Protein AF-A0A2I0I348-F1 (afdb_monomer_lite)

Radius of gyration: 25.59 Å; chains: 1; bounding box: 80×42×69 Å

Secondary structure (DSSP, 8-state):
--SSSS-------------BSSPPPGGG----TTT--------HHHHHHHHHTT-TTS----TTSTTHHHHHHHHHHHH--HHHHHHHHHHHHTTS---------TT--HHHHHHHHHHHHHHHHHHHHHHHHH-TTHHHHHHHHHHTTTS-HHHHHHHHHHHHHSSSB-TTTTT-BSS-GGGSPEEEESSSSS-BTTB--EEEE-PPPSSPPTTTTTS-TT--HHHHHHHHHHS-HHHHHHHTSTTEEEEEHHHHHHHHHHH-TT------------S-SEEEEEHHHHTHHHHHHHHHHHHHHHHH----

InterPro domains:
  IPR039461 Peptidase family M49 [PTHR23422] (3-311)

Structure (mmCIF, N/CA/C/O backbone):
data_AF-A0A2I0I348-F1
#
_entry.id   AF-A0A2I0I348-F1
#
loop_
_atom_site.group_PDB
_atom_site.id
_atom_site.type_symbol
_atom_site.label_atom_id
_atom_site.label_alt_id
_atom_site.label_comp_id
_atom_site.label_asym_id
_atom_site.label_entity_id
_atom_site.label_seq_id
_atom_site.pdbx_PDB_ins_code
_atom_site.Cartn_x
_atom_site.Cartn_y
_atom_site.Cartn_z
_atom_site.occupancy
_atom_site.B_iso_or_equiv
_atom_site.auth_seq_id
_atom_site.auth_comp_id
_atom_site.auth_asym_id
_atom_site.auth_atom_id
_atom_site.pdbx_PDB_model_num
ATOM 1 N N . THR A 1 1 ? 41.741 2.984 -21.823 1.00 34.12 1 THR A N 1
ATOM 2 C CA . THR A 1 1 ? 43.136 2.530 -22.037 1.00 34.12 1 THR A CA 1
ATOM 3 C C . THR A 1 1 ? 43.179 1.030 -21.835 1.00 34.12 1 THR A C 1
ATOM 5 O O . THR A 1 1 ? 42.399 0.523 -21.046 1.00 34.12 1 THR A O 1
ATOM 8 N N . ILE A 1 2 ? 43.999 0.323 -22.604 1.00 33.81 2 ILE A N 1
ATOM 9 C CA . ILE A 1 2 ? 44.001 -1.139 -22.753 1.00 33.81 2 ILE A CA 1
ATOM 10 C C . ILE A 1 2 ? 44.464 -1.804 -21.448 1.00 33.81 2 ILE A C 1
ATOM 12 O O . ILE A 1 2 ? 45.571 -1.517 -21.000 1.00 33.81 2 ILE A O 1
ATOM 16 N N . ASN A 1 3 ? 43.677 -2.720 -20.880 1.00 39.69 3 ASN A N 1
ATOM 17 C CA . ASN A 1 3 ? 44.148 -3.635 -19.838 1.00 39.69 3 ASN A CA 1
ATOM 18 C C . ASN A 1 3 ? 44.573 -4.951 -20.517 1.00 39.69 3 ASN A C 1
ATOM 20 O O . ASN A 1 3 ? 43.820 -5.915 -20.590 1.00 39.69 3 ASN A O 1
ATOM 24 N N . SER A 1 4 ? 45.771 -4.959 -21.108 1.00 44.12 4 SER A N 1
ATOM 25 C CA . SER A 1 4 ? 46.459 -6.200 -21.518 1.00 44.12 4 SER A CA 1
ATOM 26 C C . SER A 1 4 ? 45.819 -7.038 -22.648 1.00 44.12 4 SER A C 1
ATOM 28 O O . SER A 1 4 ? 45.988 -8.253 -22.703 1.00 44.12 4 SER A O 1
ATOM 30 N N . GLY A 1 5 ? 45.150 -6.396 -23.610 1.00 44.09 5 GLY A N 1
ATOM 31 C CA . GLY A 1 5 ? 45.172 -6.826 -25.019 1.00 44.09 5 GLY A CA 1
ATOM 32 C C . GLY A 1 5 ? 44.544 -8.173 -25.401 1.00 44.09 5 GLY A C 1
ATOM 33 O O . GLY A 1 5 ? 44.960 -8.734 -26.410 1.00 44.09 5 GLY A O 1
ATOM 34 N N . THR A 1 6 ? 43.562 -8.698 -24.663 1.00 50.56 6 THR A N 1
ATOM 35 C CA . THR A 1 6 ? 42.900 -9.973 -25.034 1.00 50.56 6 THR A CA 1
ATOM 36 C C . THR A 1 6 ? 41.378 -9.921 -25.166 1.00 50.56 6 THR A C 1
ATOM 38 O O . THR A 1 6 ? 40.822 -10.826 -25.776 1.00 50.56 6 THR A O 1
ATOM 41 N N . TYR A 1 7 ? 40.706 -8.853 -24.726 1.00 46.94 7 TYR A N 1
ATOM 42 C CA . TYR A 1 7 ? 39.282 -8.617 -24.999 1.00 46.94 7 TYR A CA 1
ATOM 43 C C . TYR A 1 7 ? 39.008 -7.109 -25.103 1.00 4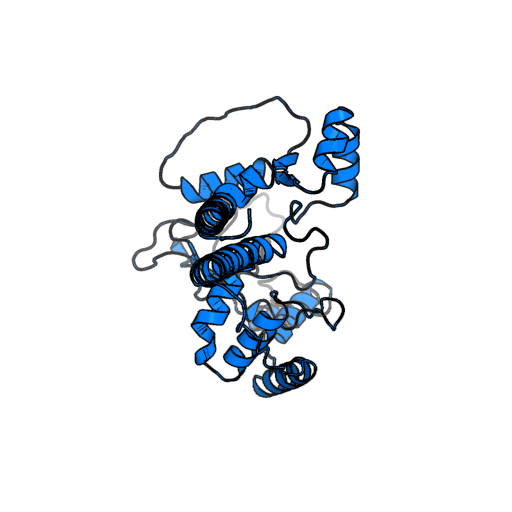6.94 7 TYR A C 1
ATOM 45 O O . TYR A 1 7 ? 39.485 -6.336 -24.270 1.00 46.94 7 TYR A O 1
ATOM 53 N N . ILE A 1 8 ? 38.229 -6.679 -26.102 1.00 43.59 8 ILE A N 1
ATOM 54 C CA . ILE A 1 8 ? 37.426 -5.463 -25.943 1.00 43.59 8 ILE A CA 1
ATOM 55 C C . ILE A 1 8 ? 36.210 -5.937 -25.166 1.00 43.59 8 ILE A C 1
ATOM 57 O O . ILE A 1 8 ? 35.391 -6.678 -25.710 1.00 43.59 8 ILE A O 1
ATOM 61 N N . ASN A 1 9 ? 36.130 -5.574 -23.887 1.00 48.19 9 ASN A N 1
ATOM 62 C CA . ASN A 1 9 ? 34.911 -5.814 -23.144 1.00 48.19 9 ASN A CA 1
ATOM 63 C C . ASN A 1 9 ? 33.858 -4.801 -23.623 1.00 48.19 9 ASN A C 1
ATOM 65 O O . ASN A 1 9 ? 33.725 -3.723 -23.058 1.00 48.19 9 ASN A O 1
ATOM 69 N N . ASN A 1 10 ? 33.174 -5.124 -24.726 1.00 49.62 10 ASN A N 1
ATOM 70 C CA . ASN A 1 10 ? 31.971 -4.426 -25.192 1.00 49.62 10 ASN A CA 1
ATOM 71 C C . ASN A 1 10 ? 30.752 -4.777 -24.322 1.00 49.62 10 ASN A C 1
ATOM 73 O O . ASN A 1 10 ? 29.613 -4.522 -24.712 1.00 49.62 10 ASN A O 1
ATOM 77 N N . GLU A 1 11 ? 30.955 -5.394 -23.158 1.00 50.47 11 GLU A N 1
ATOM 78 C CA . GLU A 1 11 ? 29.884 -5.531 -22.198 1.00 50.47 11 GLU A CA 1
ATOM 79 C C . GLU A 1 11 ? 29.417 -4.128 -21.788 1.00 50.47 11 GLU A C 1
ATOM 81 O O . GLU A 1 11 ? 30.067 -3.397 -21.043 1.00 50.47 11 GLU A O 1
ATOM 86 N N . PHE A 1 12 ? 28.209 -3.774 -22.214 1.00 54.66 12 PHE A N 1
ATOM 87 C CA . PHE A 1 12 ? 27.301 -3.050 -21.339 1.00 54.66 12 PHE A CA 1
ATOM 88 C C . PHE A 1 12 ? 27.019 -3.980 -20.144 1.00 54.66 12 PHE A C 1
ATOM 90 O O . PHE A 1 12 ? 25.958 -4.600 -20.093 1.00 54.66 12 PHE A O 1
ATOM 97 N N . SER A 1 13 ? 28.001 -4.181 -19.250 1.00 55.69 13 SER A N 1
ATOM 98 C CA . SER A 1 13 ? 27.937 -5.212 -18.197 1.00 55.69 13 SER A CA 1
ATOM 99 C C . SER A 1 13 ? 26.781 -4.956 -17.230 1.00 55.69 13 SER A C 1
ATOM 101 O O . SER A 1 13 ? 26.348 -5.863 -16.525 1.00 55.69 13 SER A O 1
ATOM 103 N N . GLU A 1 14 ? 26.245 -3.733 -17.224 1.00 64.56 14 GLU A N 1
ATOM 104 C CA . GLU A 1 14 ? 25.212 -3.308 -16.297 1.00 64.56 14 GLU A CA 1
ATOM 105 C C . GLU A 1 14 ? 24.023 -2.688 -17.040 1.00 64.56 14 GLU A C 1
ATOM 107 O O . GLU A 1 14 ? 23.996 -1.508 -17.396 1.00 64.56 14 GLU A O 1
ATOM 112 N N . VAL A 1 15 ? 23.011 -3.518 -17.288 1.00 68.19 15 VAL A N 1
ATOM 113 C CA . VAL A 1 15 ? 21.709 -3.072 -17.786 1.00 68.19 15 VAL A CA 1
ATOM 114 C C . VAL A 1 15 ? 20.782 -2.873 -16.598 1.00 68.19 15 VAL A C 1
ATOM 116 O O . VAL A 1 15 ? 20.377 -3.829 -15.938 1.00 68.19 15 VAL A O 1
ATOM 119 N N . TYR A 1 16 ? 20.398 -1.623 -16.362 1.00 74.06 16 TYR A N 1
ATOM 120 C CA . TYR A 1 16 ? 19.453 -1.266 -15.312 1.00 74.06 16 TYR A CA 1
ATOM 121 C C . TYR A 1 16 ? 18.055 -1.067 -15.892 1.00 74.06 16 TYR A C 1
ATOM 123 O O . TYR A 1 16 ? 17.855 -0.304 -16.839 1.00 74.06 16 TYR A O 1
ATOM 131 N N . LEU A 1 17 ? 17.059 -1.715 -15.285 1.00 74.31 17 LEU A N 1
ATOM 132 C CA . LEU A 1 17 ? 15.665 -1.359 -15.518 1.00 74.31 17 LEU A CA 1
ATOM 133 C C . LEU A 1 17 ? 15.302 -0.193 -14.602 1.00 74.31 17 LEU A C 1
ATOM 135 O O . LEU A 1 17 ? 15.199 -0.360 -13.389 1.00 74.31 17 LEU A O 1
ATOM 139 N N . VAL A 1 18 ? 15.058 0.971 -15.194 1.00 76.06 18 VAL A N 1
ATOM 140 C CA . VAL A 1 18 ? 14.646 2.164 -14.454 1.00 76.06 18 VAL A CA 1
ATOM 141 C C . VAL A 1 18 ? 13.178 2.469 -14.753 1.00 76.06 18 VAL A C 1
ATOM 143 O O . VAL A 1 18 ? 12.762 2.500 -15.910 1.00 76.06 18 VAL A O 1
ATOM 146 N N . THR A 1 19 ? 12.375 2.691 -13.712 1.00 74.88 19 THR A N 1
ATOM 147 C CA . THR A 1 19 ? 10.975 3.130 -13.828 1.00 74.88 19 THR A CA 1
ATOM 148 C C . THR A 1 19 ? 10.814 4.570 -13.352 1.00 74.88 19 THR A C 1
ATOM 150 O O . THR A 1 19 ? 10.439 4.814 -12.202 1.00 74.88 19 THR A O 1
ATOM 153 N N . THR A 1 20 ? 11.069 5.517 -14.251 1.00 81.56 20 THR A N 1
ATOM 154 C CA . THR A 1 20 ? 10.813 6.953 -14.058 1.00 81.56 20 THR A CA 1
ATOM 155 C C . THR A 1 20 ? 9.666 7.433 -14.939 1.00 81.56 20 THR A C 1
ATOM 157 O O . THR A 1 20 ? 9.232 6.717 -15.846 1.00 81.56 20 THR A O 1
ATOM 160 N N . LEU A 1 21 ? 9.137 8.624 -14.647 1.00 84.44 21 LEU A N 1
ATOM 161 C CA . LEU A 1 21 ? 8.205 9.296 -15.560 1.00 84.44 21 LEU A CA 1
ATOM 162 C C . LEU A 1 21 ? 8.935 9.896 -16.763 1.00 84.44 21 LEU A C 1
ATOM 164 O O . LEU A 1 21 ? 8.519 9.672 -17.896 1.00 84.44 21 LEU A O 1
ATOM 168 N N . ASP A 1 22 ? 10.057 10.565 -16.503 1.00 86.00 22 ASP A N 1
ATOM 169 C CA . ASP A 1 22 ? 10.940 11.145 -17.511 1.00 86.00 22 ASP A CA 1
ATOM 170 C C . ASP A 1 22 ? 12.361 10.569 -17.389 1.00 86.00 22 ASP A C 1
ATOM 172 O O . ASP A 1 22 ? 12.776 10.175 -16.290 1.00 86.00 22 ASP A O 1
ATOM 176 N N . PRO A 1 23 ? 13.140 10.493 -18.485 1.00 87.50 23 PRO A N 1
ATOM 177 C CA . PRO A 1 23 ? 14.540 10.085 -18.420 1.00 87.50 23 PRO A CA 1
ATOM 178 C C . PRO A 1 23 ? 15.350 10.988 -17.479 1.00 87.50 23 PRO A C 1
ATOM 180 O O . PRO A 1 23 ? 15.224 12.212 -17.518 1.00 87.50 23 PRO A O 1
ATOM 183 N N . ILE A 1 24 ? 16.219 10.396 -16.655 1.00 89.62 24 ILE A N 1
ATOM 184 C CA . ILE A 1 24 ? 17.143 11.160 -15.803 1.00 89.62 24 ILE A CA 1
ATOM 185 C C . ILE A 1 24 ? 18.176 11.832 -16.719 1.00 89.62 24 ILE A C 1
ATOM 187 O O . ILE A 1 24 ? 18.767 11.124 -17.540 1.00 89.62 24 ILE A O 1
ATOM 191 N N . PRO A 1 25 ? 18.434 13.146 -16.608 1.00 90.88 25 PRO A N 1
ATOM 192 C CA . PRO A 1 25 ? 19.468 13.801 -17.406 1.00 90.88 25 PRO A CA 1
ATOM 193 C C . PRO A 1 25 ? 20.813 13.081 -17.276 1.00 90.88 25 PRO A C 1
ATOM 195 O O . PRO A 1 25 ? 21.200 12.676 -16.179 1.00 90.88 25 PRO A O 1
ATOM 198 N N . LEU A 1 26 ? 21.536 12.902 -18.384 1.00 89.81 26 LEU A N 1
ATOM 199 C CA . LEU A 1 26 ? 22.791 12.139 -18.374 1.00 89.81 26 LEU A CA 1
ATOM 200 C C . LEU A 1 26 ? 23.869 12.826 -17.518 1.00 89.81 26 LEU A C 1
ATOM 202 O O . LEU A 1 26 ? 24.707 12.162 -16.914 1.00 89.81 26 LEU A O 1
ATOM 206 N N . GLU A 1 27 ? 23.797 14.150 -17.401 1.00 89.62 27 GLU A N 1
ATOM 207 C CA . GLU A 1 27 ? 24.658 14.992 -16.570 1.00 89.62 27 GLU A CA 1
ATOM 208 C C . GLU A 1 27 ? 24.458 14.746 -15.067 1.00 89.62 27 GLU A C 1
ATOM 210 O O . GLU A 1 27 ? 25.326 15.084 -14.259 1.00 89.62 27 GLU A O 1
ATOM 215 N N . ALA A 1 28 ? 23.324 14.153 -14.682 1.00 88.81 28 ALA A N 1
ATOM 216 C CA . ALA A 1 28 ? 23.030 13.831 -13.293 1.00 88.81 28 ALA A CA 1
ATOM 217 C C . ALA A 1 28 ? 23.867 12.645 -12.779 1.00 88.81 28 ALA A C 1
ATOM 219 O O . ALA A 1 28 ? 24.055 12.508 -11.567 1.00 88.81 28 ALA A O 1
ATOM 220 N N . PHE A 1 29 ? 24.379 11.797 -13.680 1.00 87.31 29 PHE A N 1
ATOM 221 C CA . PHE A 1 29 ? 25.163 10.620 -13.319 1.00 87.31 29 PHE A CA 1
ATOM 222 C C . PHE A 1 29 ? 26.615 10.983 -12.974 1.00 87.31 29 PHE A C 1
ATOM 224 O O . PHE A 1 29 ? 27.249 11.864 -13.560 1.00 87.31 29 PHE A O 1
ATOM 231 N N . THR A 1 30 ? 27.177 10.262 -12.008 1.00 85.94 30 THR A N 1
ATOM 232 C CA . THR A 1 30 ? 28.615 10.270 -11.725 1.00 85.94 30 THR A CA 1
ATOM 233 C C . THR A 1 30 ? 29.185 8.965 -12.232 1.00 85.94 30 THR A C 1
ATOM 235 O O . THR A 1 30 ? 28.925 7.919 -11.650 1.00 85.94 30 THR A O 1
ATOM 238 N N . LEU A 1 31 ? 29.914 9.026 -13.342 1.00 83.81 31 LEU A N 1
ATOM 239 C CA . LEU A 1 31 ? 30.494 7.841 -13.955 1.00 83.81 31 LEU A CA 1
ATOM 240 C C . LEU A 1 31 ? 31.866 7.563 -13.350 1.00 83.81 31 LEU A C 1
ATOM 242 O O . LEU A 1 31 ? 32.651 8.484 -13.121 1.00 83.81 31 LEU A O 1
ATOM 246 N N . GLN A 1 32 ? 32.169 6.288 -13.136 1.00 81.81 32 GLN A N 1
ATOM 247 C CA . GLN A 1 32 ? 33.532 5.852 -12.883 1.00 81.81 32 GLN A CA 1
ATOM 248 C C . GLN A 1 32 ? 34.288 5.862 -14.216 1.00 81.81 32 GLN A C 1
ATOM 250 O O . GLN A 1 32 ? 34.214 4.909 -14.986 1.00 81.81 32 GLN A O 1
ATOM 255 N N . GLU A 1 33 ? 34.992 6.958 -14.507 1.00 75.75 33 GLU A N 1
ATOM 256 C CA . GLU A 1 33 ? 35.610 7.225 -15.821 1.00 75.75 33 GLU A CA 1
ATOM 257 C C . GLU A 1 33 ? 36.571 6.123 -16.310 1.00 75.75 33 GLU A C 1
ATOM 259 O O . GLU A 1 33 ? 36.804 5.993 -17.512 1.00 75.75 33 GLU A O 1
ATOM 264 N N . SER A 1 34 ? 37.128 5.312 -15.402 1.00 78.94 34 SER A N 1
ATOM 265 C CA . SER A 1 34 ? 37.994 4.180 -15.756 1.00 78.94 34 SER A CA 1
ATOM 266 C C . SER A 1 34 ? 37.244 2.971 -16.327 1.00 78.94 34 SER A C 1
ATOM 268 O O . SER A 1 34 ? 37.876 2.141 -16.978 1.00 78.94 34 SER A O 1
ATOM 270 N N . GLU A 1 35 ? 35.938 2.857 -16.075 1.00 74.12 35 GLU A N 1
ATOM 271 C CA . GLU A 1 35 ? 35.130 1.660 -16.363 1.00 74.12 35 GLU A CA 1
ATOM 272 C C . GLU A 1 35 ? 33.896 1.963 -17.220 1.00 74.12 35 GLU A C 1
ATOM 274 O O . GLU A 1 35 ? 33.524 1.153 -18.067 1.00 74.12 35 GLU A O 1
ATOM 279 N N . VAL A 1 36 ? 33.295 3.147 -17.071 1.00 75.88 36 VAL A N 1
ATOM 280 C CA . VAL A 1 36 ? 32.066 3.523 -17.776 1.00 75.88 36 VAL A CA 1
ATOM 281 C C . VAL A 1 36 ? 32.350 4.632 -18.781 1.00 75.88 36 VAL A C 1
ATOM 283 O O . VAL A 1 36 ? 32.675 5.761 -18.418 1.00 75.88 36 VAL A O 1
ATOM 286 N N . SER A 1 37 ? 32.187 4.315 -20.066 1.00 77.94 37 SER A N 1
ATOM 287 C CA . SER A 1 37 ? 32.424 5.262 -21.164 1.00 77.94 37 SER A CA 1
ATOM 288 C C . SER A 1 37 ? 31.234 6.185 -21.449 1.00 77.94 37 SER A C 1
ATOM 290 O O . SER A 1 37 ? 31.435 7.327 -21.857 1.00 77.94 37 SER A O 1
ATOM 292 N N . ALA A 1 38 ? 30.000 5.708 -21.253 1.00 80.50 38 ALA A N 1
ATOM 293 C CA . ALA A 1 38 ? 28.772 6.480 -21.437 1.00 80.50 38 ALA A CA 1
ATOM 294 C C . ALA A 1 38 ? 27.557 5.779 -20.806 1.00 80.50 38 ALA A C 1
ATOM 296 O O . ALA A 1 38 ? 27.542 4.559 -20.655 1.00 80.50 38 ALA A O 1
ATOM 297 N N . VAL A 1 39 ? 26.497 6.551 -20.544 1.00 84.25 39 VAL A N 1
ATOM 298 C CA . VAL A 1 39 ? 25.151 6.049 -20.218 1.00 84.25 39 VAL A CA 1
ATOM 299 C C . VAL A 1 39 ? 24.214 6.375 -21.377 1.00 84.25 39 VAL A C 1
ATOM 301 O O . VAL A 1 39 ? 24.257 7.475 -21.929 1.00 84.25 39 VAL A O 1
ATOM 304 N N . LYS A 1 40 ? 23.371 5.416 -21.768 1.00 85.19 40 LYS A N 1
ATOM 305 C CA . LYS A 1 40 ? 22.391 5.575 -22.850 1.00 85.19 40 LYS A CA 1
ATOM 306 C C . LYS A 1 40 ? 21.029 5.065 -22.394 1.00 85.19 40 LYS A C 1
ATOM 308 O O . LYS A 1 40 ? 20.939 3.988 -21.813 1.00 85.19 40 LYS A O 1
ATOM 313 N N . TYR A 1 41 ? 19.970 5.800 -22.724 1.00 87.38 41 TYR A N 1
ATOM 314 C CA . TYR A 1 41 ? 18.609 5.280 -22.611 1.00 87.38 41 TYR A CA 1
ATOM 315 C C . TYR A 1 41 ? 18.229 4.513 -23.861 1.00 87.38 41 TYR A C 1
ATOM 317 O O . TYR A 1 41 ? 18.433 4.984 -24.980 1.00 87.38 41 TYR A O 1
ATOM 325 N N . LEU A 1 42 ? 17.625 3.350 -23.658 1.00 87.44 42 LEU A N 1
ATOM 326 C CA . LEU A 1 42 ? 17.135 2.513 -24.733 1.00 87.44 42 LEU A CA 1
ATOM 327 C C . LEU A 1 42 ? 15.772 1.955 -24.350 1.00 87.44 42 LEU A C 1
ATOM 329 O O . LEU A 1 42 ? 15.594 1.396 -23.268 1.00 87.44 42 LEU A O 1
ATOM 333 N N . HIS A 1 43 ? 14.794 2.102 -25.240 1.00 87.38 43 HIS A N 1
ATOM 334 C CA . HIS A 1 43 ? 13.482 1.516 -25.006 1.00 87.38 43 HIS A CA 1
ATOM 335 C C . HIS A 1 43 ? 13.592 -0.016 -25.009 1.00 87.38 43 HIS A C 1
ATOM 337 O O . HIS A 1 43 ? 14.221 -0.591 -25.899 1.00 87.38 43 HIS A O 1
ATOM 343 N N . TYR A 1 44 ? 12.936 -0.696 -24.063 1.00 86.44 44 TYR A N 1
ATOM 344 C CA . TYR A 1 44 ? 13.108 -2.143 -23.865 1.00 86.44 44 TYR A CA 1
ATOM 345 C C . TYR A 1 44 ? 12.821 -2.975 -25.130 1.00 86.44 44 TYR A C 1
ATOM 347 O O . TYR A 1 44 ? 13.547 -3.920 -25.419 1.00 86.44 44 TYR A O 1
ATOM 355 N N . ASN A 1 45 ? 11.817 -2.595 -25.934 1.00 88.62 45 ASN A N 1
ATOM 356 C CA . ASN A 1 45 ? 11.525 -3.269 -27.210 1.00 88.62 45 ASN A CA 1
ATOM 357 C C . ASN A 1 45 ? 12.657 -3.131 -28.234 1.00 88.62 45 ASN A C 1
ATOM 359 O O . ASN A 1 45 ? 12.921 -4.063 -28.995 1.00 88.62 45 ASN A O 1
ATOM 363 N N . GLN A 1 46 ? 13.321 -1.973 -28.263 1.00 90.69 46 GLN A N 1
ATOM 364 C CA . GLN A 1 46 ? 14.464 -1.759 -29.142 1.00 90.69 46 GLN A CA 1
ATOM 365 C C . GLN A 1 46 ? 15.643 -2.604 -28.664 1.00 90.69 46 GLN A C 1
ATOM 367 O O . GLN A 1 46 ? 16.247 -3.296 -29.476 1.00 90.69 46 GLN A O 1
ATOM 372 N N . TYR A 1 47 ? 15.898 -2.624 -27.353 1.00 88.62 47 TYR A N 1
ATOM 373 C CA . TYR A 1 47 ? 16.940 -3.463 -26.770 1.00 88.62 47 TYR A CA 1
ATOM 374 C C . TYR A 1 47 ? 16.716 -4.954 -27.064 1.00 88.62 47 TYR A C 1
ATOM 376 O O . TYR A 1 47 ? 17.597 -5.603 -27.621 1.00 88.62 47 TYR A O 1
ATOM 384 N N . ARG A 1 48 ? 15.501 -5.472 -26.831 1.00 89.19 48 ARG A N 1
ATOM 385 C CA . ARG A 1 48 ? 15.125 -6.852 -27.188 1.00 89.19 48 ARG A CA 1
ATOM 386 C C . ARG A 1 48 ? 15.367 -7.152 -28.669 1.00 89.19 48 ARG A C 1
ATOM 388 O O . ARG A 1 48 ? 15.843 -8.229 -29.005 1.00 89.19 48 ARG A O 1
ATOM 395 N N . SER A 1 49 ? 15.045 -6.206 -29.552 1.00 91.19 49 SER A N 1
ATOM 396 C CA . SER A 1 49 ? 15.222 -6.375 -31.000 1.00 91.19 49 SER A CA 1
ATOM 397 C C . SER A 1 49 ? 16.691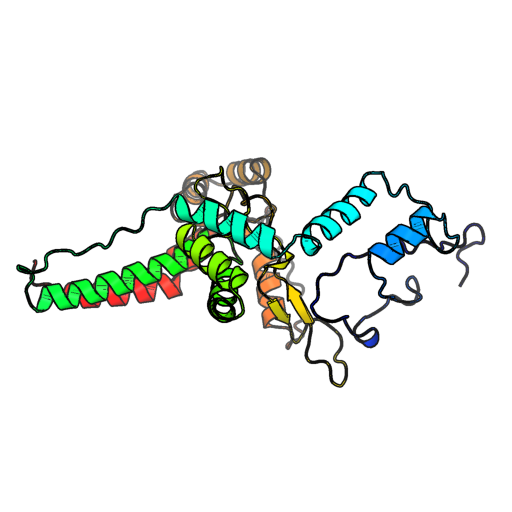 -6.418 -31.425 1.00 91.19 49 SER A C 1
ATOM 399 O O . SER A 1 49 ? 17.004 -7.095 -32.398 1.00 91.19 49 SER A O 1
ATOM 401 N N . LEU A 1 50 ? 17.575 -5.687 -30.740 1.00 90.19 50 LEU A N 1
ATOM 402 C CA . LEU A 1 50 ? 19.018 -5.701 -31.006 1.00 90.19 50 LEU A CA 1
ATOM 403 C C . LEU A 1 50 ? 19.639 -7.024 -30.554 1.00 90.19 50 LEU A C 1
ATOM 405 O O . LEU A 1 50 ? 20.355 -7.652 -31.328 1.00 90.19 50 LEU A O 1
ATOM 409 N N . LEU A 1 51 ? 19.264 -7.500 -29.362 1.00 88.38 51 LEU A N 1
ATOM 410 C CA . LEU A 1 51 ? 19.678 -8.816 -28.868 1.00 88.38 51 LEU A CA 1
ATOM 411 C C . LEU A 1 51 ? 19.216 -9.946 -29.800 1.00 88.38 51 LEU A C 1
ATOM 413 O O . LEU A 1 51 ? 20.013 -10.799 -30.171 1.00 88.38 51 LEU A O 1
ATOM 417 N N . ALA A 1 52 ? 17.959 -9.912 -30.258 1.00 90.38 52 ALA A N 1
ATOM 418 C CA . ALA A 1 52 ? 17.409 -10.914 -31.178 1.00 90.38 52 ALA A CA 1
ATOM 419 C C . ALA A 1 52 ? 18.089 -10.934 -32.562 1.00 90.38 52 ALA A C 1
ATOM 421 O O . ALA A 1 52 ? 17.967 -11.913 -33.293 1.00 90.38 52 ALA A O 1
ATOM 422 N N . LYS A 1 53 ? 18.760 -9.841 -32.945 1.00 92.75 53 LYS A N 1
ATOM 423 C CA . LYS A 1 53 ? 19.523 -9.727 -34.197 1.00 92.75 53 LYS A CA 1
ATOM 424 C C . LYS A 1 53 ? 21.004 -10.061 -34.029 1.00 92.75 53 LYS A C 1
ATOM 426 O O . LYS A 1 53 ? 21.730 -9.945 -35.012 1.00 92.75 53 LYS A O 1
ATOM 431 N N . GLU A 1 54 ? 21.432 -10.432 -32.821 1.00 88.69 54 GLU A N 1
ATOM 432 C CA . GLU A 1 54 ? 22.840 -10.667 -32.480 1.00 88.69 54 GLU A CA 1
ATOM 433 C C . GLU A 1 54 ? 23.731 -9.472 -32.861 1.00 88.69 54 GLU A C 1
ATOM 435 O O . GLU A 1 54 ? 24.807 -9.626 -33.438 1.00 88.69 54 GLU A O 1
ATOM 440 N N . ASP A 1 55 ? 23.251 -8.255 -32.582 1.00 86.12 55 ASP A N 1
ATOM 441 C CA . ASP A 1 55 ? 23.990 -7.033 -32.892 1.00 86.12 55 ASP A CA 1
ATOM 442 C C . ASP A 1 55 ? 25.367 -7.037 -32.184 1.00 86.12 55 ASP A C 1
ATOM 444 O O . ASP A 1 55 ? 25.420 -7.212 -30.963 1.00 86.12 55 ASP A O 1
ATOM 448 N N . PRO A 1 56 ? 26.483 -6.847 -32.920 1.00 83.38 56 PRO A N 1
ATOM 449 C CA . PRO A 1 56 ? 27.838 -7.006 -32.390 1.00 83.38 56 PRO A CA 1
ATOM 450 C C . PRO A 1 56 ? 28.245 -5.938 -31.362 1.00 83.38 56 PRO A C 1
ATOM 452 O O . PRO A 1 56 ? 29.288 -6.086 -30.721 1.00 83.38 56 PRO A O 1
ATOM 455 N N . GLU A 1 57 ? 27.465 -4.861 -31.197 1.00 80.44 57 GLU A N 1
ATOM 456 C CA . GLU A 1 57 ? 27.661 -3.893 -30.110 1.00 80.44 57 GLU A CA 1
ATOM 457 C C . GLU A 1 57 ? 27.178 -4.420 -28.747 1.00 80.44 57 GLU A C 1
ATOM 459 O O . GLU A 1 57 ? 27.480 -3.811 -27.721 1.00 80.44 57 GLU A O 1
ATOM 464 N N . TYR A 1 58 ? 26.451 -5.543 -28.713 1.00 78.62 58 TYR A N 1
ATOM 465 C CA . TYR A 1 58 ? 25.862 -6.110 -27.503 1.00 78.62 58 TYR A CA 1
ATOM 466 C C . TYR A 1 58 ? 26.339 -7.540 -27.256 1.00 78.62 58 TYR A C 1
ATOM 468 O O . TYR A 1 58 ? 26.660 -8.294 -28.172 1.00 78.62 58 TYR A O 1
ATOM 476 N N . VAL A 1 59 ? 26.350 -7.936 -25.986 1.00 78.00 59 VAL A N 1
ATOM 477 C CA . VAL A 1 59 ? 26.639 -9.319 -25.599 1.00 78.00 59 VAL A CA 1
ATOM 478 C C . VAL A 1 59 ? 25.507 -10.218 -26.112 1.00 78.00 59 VAL A C 1
ATOM 480 O O . VAL A 1 59 ? 24.347 -9.947 -25.782 1.00 78.00 59 VAL A O 1
ATOM 483 N N . PRO A 1 60 ? 25.806 -11.276 -26.893 1.00 79.31 60 PRO A N 1
ATOM 484 C CA . PRO A 1 60 ? 24.789 -12.206 -27.365 1.00 79.31 60 PRO A CA 1
ATOM 485 C C . PRO A 1 60 ? 24.010 -12.801 -26.196 1.00 79.31 60 PRO A C 1
ATOM 487 O O . PRO A 1 60 ? 24.594 -13.285 -25.224 1.00 79.31 60 PRO A O 1
ATOM 490 N N . TYR A 1 61 ? 22.685 -12.768 -26.294 1.00 83.12 61 TYR A N 1
ATOM 491 C CA . TYR A 1 61 ? 21.814 -13.252 -25.238 1.00 83.12 61 TYR A CA 1
ATOM 492 C C . TYR A 1 61 ? 20.528 -13.849 -25.819 1.00 83.12 61 TYR A C 1
ATOM 494 O O . TYR A 1 61 ? 19.928 -13.287 -26.735 1.00 83.12 61 TYR A O 1
ATOM 502 N N . ASP A 1 62 ? 20.087 -14.978 -25.258 1.00 85.00 62 ASP A N 1
ATOM 503 C CA . ASP A 1 62 ? 18.857 -15.659 -25.667 1.00 85.00 62 ASP A CA 1
ATOM 504 C C . ASP A 1 62 ? 17.613 -14.897 -25.182 1.00 85.00 62 ASP A C 1
ATOM 506 O O . ASP A 1 62 ? 17.201 -14.996 -24.022 1.00 85.00 62 ASP A O 1
ATOM 510 N N . VAL A 1 63 ? 16.987 -14.148 -26.091 1.00 85.00 63 VAL A N 1
ATOM 511 C CA . VAL A 1 63 ? 15.781 -13.346 -25.825 1.00 85.00 63 VAL A CA 1
ATOM 512 C C . VAL A 1 63 ? 14.543 -14.161 -25.442 1.00 85.00 63 VAL A C 1
ATOM 514 O O . VAL A 1 63 ? 13.570 -13.558 -24.983 1.00 85.00 63 VAL A O 1
ATOM 517 N N . ASP A 1 64 ? 14.574 -15.485 -25.599 1.00 84.94 64 ASP A N 1
ATOM 518 C CA . ASP A 1 64 ? 13.521 -16.403 -25.154 1.00 84.94 64 ASP A CA 1
ATOM 519 C C . ASP A 1 64 ? 13.910 -17.159 -23.863 1.00 84.94 64 ASP A C 1
ATOM 521 O O . ASP A 1 64 ? 13.091 -17.865 -23.268 1.00 84.94 64 ASP A O 1
ATOM 525 N N . GLY A 1 65 ? 15.136 -16.948 -23.371 1.00 84.69 65 GLY A N 1
ATOM 526 C CA . GLY A 1 65 ? 15.636 -17.448 -22.094 1.00 84.69 65 GLY A CA 1
ATOM 527 C C . GLY A 1 65 ? 15.108 -16.675 -20.874 1.00 84.69 65 GLY A C 1
ATOM 528 O O . GLY A 1 65 ? 14.184 -15.864 -20.949 1.00 84.69 65 GLY A O 1
ATOM 529 N N . GLN A 1 66 ? 15.720 -16.891 -19.703 1.00 78.44 66 GLN A N 1
ATOM 530 C CA . GLN A 1 66 ? 15.228 -16.341 -18.427 1.00 78.44 66 GLN A CA 1
ATOM 531 C C . GLN A 1 66 ? 15.168 -14.803 -18.388 1.00 78.44 66 GLN A C 1
ATOM 533 O O . GLN A 1 66 ? 14.129 -14.260 -18.020 1.00 78.44 66 GLN A O 1
ATOM 538 N N . TYR A 1 67 ? 16.209 -14.081 -18.828 1.00 72.75 67 TYR A N 1
ATOM 539 C CA . TYR A 1 67 ? 16.138 -12.611 -18.905 1.00 72.75 67 TYR A CA 1
ATOM 540 C C . TYR A 1 67 ? 15.148 -12.120 -19.977 1.00 72.75 67 TYR A C 1
ATOM 542 O O . TYR A 1 67 ? 14.590 -11.032 -19.842 1.00 72.75 67 TYR A O 1
ATOM 550 N N . GLY A 1 68 ? 14.847 -12.932 -20.996 1.00 80.56 68 GLY A N 1
ATOM 551 C CA . GLY A 1 68 ? 13.806 -12.654 -21.987 1.00 80.56 68 GLY A CA 1
ATOM 552 C C . GLY A 1 68 ? 12.408 -12.506 -21.380 1.00 80.56 68 GLY A C 1
ATOM 553 O O . GLY A 1 68 ? 11.605 -11.677 -21.823 1.00 80.56 68 GLY A O 1
ATOM 554 N N . GLN A 1 69 ? 12.143 -13.232 -20.287 1.00 85.88 69 GLN A N 1
ATOM 555 C CA . GLN A 1 69 ? 10.885 -13.150 -19.538 1.00 85.88 69 GLN A CA 1
ATOM 556 C C . GLN A 1 69 ? 10.630 -11.738 -18.994 1.00 85.88 69 GLN A C 1
ATOM 558 O O . GLN A 1 69 ? 9.474 -11.320 -18.907 1.00 85.88 69 GLN A O 1
ATOM 563 N N . LEU A 1 70 ? 11.685 -10.965 -18.697 1.00 84.62 70 LEU A N 1
ATOM 564 C CA . LEU A 1 70 ? 11.559 -9.579 -18.246 1.00 84.62 70 LEU A CA 1
ATOM 565 C C . LEU A 1 70 ? 10.852 -8.708 -19.290 1.00 84.62 70 LEU A C 1
ATOM 567 O O . LEU A 1 70 ? 9.971 -7.926 -18.935 1.00 84.62 70 LEU A O 1
ATOM 571 N N . PHE A 1 71 ? 11.183 -8.869 -20.574 1.00 86.62 71 PHE A N 1
ATOM 572 C CA . PHE A 1 71 ? 10.512 -8.129 -21.643 1.00 86.62 71 PHE A CA 1
ATOM 573 C C . PHE A 1 71 ? 9.031 -8.487 -21.729 1.00 86.62 71 PHE A C 1
ATOM 575 O O . PHE A 1 71 ? 8.205 -7.593 -21.892 1.00 86.62 71 PHE A O 1
ATOM 582 N N . GLY A 1 72 ? 8.690 -9.767 -21.554 1.00 86.19 72 GLY A N 1
ATOM 583 C CA . GLY A 1 72 ? 7.300 -10.216 -21.481 1.00 86.19 72 GLY A CA 1
ATOM 584 C C . GLY A 1 72 ? 6.549 -9.607 -20.293 1.00 86.19 72 GLY A C 1
ATOM 585 O O . GLY A 1 72 ? 5.423 -9.143 -20.454 1.00 86.19 72 GLY A O 1
ATOM 586 N N . ILE A 1 73 ? 7.181 -9.533 -19.117 1.00 85.50 73 ILE A N 1
ATOM 587 C CA . ILE A 1 73 ? 6.603 -8.907 -17.916 1.00 85.50 73 ILE A CA 1
ATOM 588 C C . ILE A 1 73 ? 6.366 -7.406 -18.133 1.00 85.50 73 ILE A C 1
ATOM 590 O O . ILE A 1 73 ? 5.309 -6.891 -17.764 1.00 85.50 73 ILE A O 1
ATOM 594 N N . ILE A 1 74 ? 7.337 -6.693 -18.715 1.00 86.06 74 ILE A N 1
ATOM 595 C CA . ILE A 1 74 ? 7.203 -5.263 -19.029 1.00 86.06 74 ILE A CA 1
ATOM 596 C C . ILE A 1 74 ? 6.099 -5.064 -20.070 1.00 86.06 74 ILE A C 1
ATOM 598 O O . ILE A 1 74 ? 5.242 -4.203 -19.893 1.00 86.06 74 ILE A O 1
ATOM 602 N N . GLU A 1 75 ? 6.066 -5.880 -21.122 1.00 86.62 75 GLU A N 1
ATOM 603 C CA . GLU A 1 75 ? 5.026 -5.803 -22.144 1.00 86.62 75 GLU A CA 1
ATOM 604 C C . GLU A 1 75 ? 3.636 -6.011 -21.531 1.00 86.62 75 GLU A C 1
ATOM 606 O O . GLU A 1 75 ? 2.770 -5.157 -21.697 1.00 86.62 75 GLU A O 1
ATOM 611 N N . GLN A 1 76 ? 3.432 -7.078 -20.753 1.00 84.25 76 GLN A N 1
ATOM 612 C CA . GLN A 1 76 ? 2.161 -7.339 -20.065 1.00 84.25 76 GLN A CA 1
ATOM 613 C C . GLN A 1 76 ? 1.740 -6.165 -19.175 1.00 84.25 76 GLN A C 1
ATOM 615 O O . GLN A 1 76 ? 0.590 -5.739 -19.224 1.00 84.25 76 GLN A O 1
ATOM 620 N N . ARG A 1 77 ? 2.683 -5.582 -18.427 1.00 84.06 77 ARG A N 1
ATOM 621 C CA . ARG A 1 77 ? 2.434 -4.447 -17.529 1.00 84.06 77 ARG A CA 1
ATOM 622 C C . ARG A 1 77 ? 1.865 -3.213 -18.242 1.00 84.06 77 ARG A C 1
ATOM 624 O O . ARG A 1 77 ? 1.085 -2.487 -17.633 1.00 84.06 77 ARG A O 1
ATOM 631 N N . TYR A 1 78 ? 2.262 -2.951 -19.489 1.00 81.38 78 TYR A N 1
ATOM 632 C CA . TYR A 1 78 ? 1.889 -1.724 -20.212 1.00 81.38 78 TYR A CA 1
ATOM 633 C C . TYR A 1 78 ? 0.935 -1.944 -21.398 1.00 81.38 78 TYR A C 1
ATOM 635 O O . TYR A 1 78 ? 0.372 -0.974 -21.900 1.00 81.38 78 TYR A O 1
ATOM 643 N N . LYS A 1 79 ? 0.741 -3.185 -21.861 1.00 79.69 79 LYS A N 1
ATOM 644 C CA . LYS A 1 79 ? -0.046 -3.513 -23.066 1.00 79.69 79 LYS A CA 1
ATOM 645 C C . LYS A 1 79 ? -1.527 -3.789 -22.791 1.00 79.69 79 LYS A C 1
ATOM 647 O O . LYS A 1 79 ? -2.308 -3.909 -23.734 1.00 79.69 79 LYS A O 1
ATOM 652 N N . GLU A 1 80 ? -1.937 -3.913 -21.530 1.00 78.00 80 GLU A N 1
ATOM 653 C CA . GLU A 1 80 ? -3.331 -4.213 -21.194 1.00 78.00 80 GLU A CA 1
ATOM 654 C C . GLU A 1 80 ? -4.310 -3.139 -21.699 1.00 78.00 80 GLU A C 1
ATOM 656 O O . GLU A 1 80 ? -4.137 -1.941 -21.481 1.00 78.00 80 GLU A O 1
ATOM 661 N N . SER A 1 81 ? -5.390 -3.585 -22.346 1.00 88.94 81 SER A N 1
ATOM 662 C CA . SER A 1 81 ? -6.461 -2.706 -22.820 1.00 88.94 81 SER A CA 1
ATOM 663 C C . SER A 1 81 ? -7.216 -2.080 -21.648 1.00 88.94 81 SER A C 1
ATOM 665 O O . SER A 1 81 ? -7.790 -2.802 -20.831 1.00 88.94 81 SER A O 1
ATOM 667 N N . THR A 1 82 ? -7.311 -0.747 -21.617 1.00 92.12 82 THR A N 1
ATOM 668 C CA . THR A 1 82 ? -8.119 0.002 -20.636 1.00 92.12 82 THR A CA 1
ATOM 669 C C . THR A 1 82 ? -9.539 -0.554 -20.512 1.00 92.12 82 THR A C 1
ATOM 671 O O . THR A 1 82 ? -10.030 -0.724 -19.402 1.00 92.12 82 THR A O 1
ATOM 674 N N . VAL A 1 83 ? -10.176 -0.921 -21.631 1.00 95.31 83 VAL A N 1
ATOM 675 C CA . VAL A 1 83 ? -11.541 -1.478 -21.643 1.00 95.31 83 VAL A CA 1
ATOM 676 C C . VAL A 1 83 ? -11.600 -2.833 -20.934 1.00 95.31 83 VAL A C 1
ATOM 678 O O . VAL A 1 83 ? -12.485 -3.064 -20.111 1.00 95.31 83 VAL A O 1
ATOM 681 N N . ALA A 1 84 ? -10.645 -3.724 -21.216 1.00 94.44 84 ALA A N 1
ATOM 682 C CA . ALA A 1 84 ? -10.579 -5.032 -20.566 1.00 94.44 84 ALA A CA 1
ATOM 683 C C . ALA A 1 84 ? -10.341 -4.896 -19.053 1.00 94.44 84 ALA A C 1
ATOM 685 O O . ALA A 1 84 ? -10.988 -5.589 -18.266 1.00 94.44 84 ALA A O 1
ATOM 686 N N . ARG A 1 85 ? -9.474 -3.957 -18.649 1.00 94.38 85 ARG A N 1
ATOM 687 C CA . ARG A 1 85 ? -9.195 -3.650 -17.239 1.00 94.38 85 ARG A CA 1
ATOM 688 C C . ARG A 1 85 ? -10.421 -3.094 -16.513 1.00 94.38 85 ARG A C 1
ATOM 690 O O . ARG A 1 85 ? -10.729 -3.562 -15.419 1.00 94.38 85 ARG A O 1
ATOM 697 N N . CYS A 1 86 ? -11.156 -2.161 -17.128 1.00 97.38 86 CYS A N 1
ATOM 698 C CA . CYS A 1 86 ? -12.417 -1.657 -16.575 1.00 97.38 86 CYS A CA 1
ATOM 699 C C . CYS A 1 86 ? -13.414 -2.798 -16.348 1.00 97.38 86 CYS A C 1
ATOM 701 O O . CYS A 1 86 ? -13.946 -2.940 -15.249 1.00 97.38 86 CYS A O 1
ATOM 703 N N . LEU A 1 87 ? -13.622 -3.651 -17.357 1.00 97.69 87 LEU A N 1
ATOM 704 C CA . LEU A 1 87 ? -14.561 -4.769 -17.263 1.00 97.69 87 LEU A CA 1
ATOM 705 C C . LEU A 1 87 ? -14.161 -5.772 -16.169 1.00 97.69 87 LEU A C 1
ATOM 707 O O . LEU A 1 87 ? -15.026 -6.290 -15.462 1.00 97.69 87 LEU A O 1
ATOM 711 N N . ALA A 1 88 ? -12.863 -6.049 -16.018 1.00 96.62 88 ALA A N 1
ATOM 712 C CA . ALA A 1 88 ? -12.353 -6.918 -14.962 1.00 96.62 88 ALA A CA 1
ATOM 713 C C . ALA A 1 88 ? -12.638 -6.338 -13.566 1.00 96.62 88 ALA A C 1
ATOM 715 O O . ALA A 1 88 ? -13.257 -7.015 -12.742 1.00 96.62 88 ALA A O 1
ATOM 716 N N . LEU A 1 89 ? -12.285 -5.069 -13.328 1.00 97.94 89 LEU A N 1
ATOM 717 C CA . LEU A 1 89 ? -12.533 -4.395 -12.048 1.00 97.94 89 LEU A CA 1
ATOM 718 C C . LEU A 1 89 ? -14.030 -4.284 -11.737 1.00 97.94 89 LEU A C 1
ATOM 720 O O . LEU A 1 89 ? -14.442 -4.535 -10.608 1.00 97.94 89 LEU A O 1
ATOM 724 N N . GLN A 1 90 ? -14.870 -3.974 -12.729 1.00 98.31 90 GLN A N 1
ATOM 725 C CA . GLN A 1 90 ? -16.326 -3.936 -12.558 1.00 98.31 90 GLN A CA 1
ATOM 726 C C . GLN A 1 90 ? -16.875 -5.284 -12.081 1.00 98.31 90 GLN A C 1
ATOM 728 O O . GLN A 1 90 ? -17.624 -5.324 -11.105 1.00 98.31 90 GLN A O 1
ATOM 733 N N . LYS A 1 91 ? -16.470 -6.394 -12.715 1.00 98.12 91 LYS A N 1
ATOM 734 C CA . LYS A 1 91 ? -16.864 -7.748 -12.286 1.00 98.12 91 LYS A CA 1
ATOM 735 C C . LYS A 1 91 ? -16.413 -8.041 -10.857 1.00 98.12 91 LYS A C 1
ATOM 737 O O . LYS A 1 91 ? -17.174 -8.611 -10.079 1.00 98.12 91 LYS A O 1
ATOM 742 N N . GLN A 1 92 ? -15.194 -7.639 -10.502 1.00 98.44 92 GLN A N 1
ATOM 743 C CA . GLN A 1 92 ? -14.660 -7.837 -9.158 1.00 98.44 92 GLN A CA 1
ATOM 744 C C . GLN A 1 92 ? -15.437 -7.037 -8.103 1.00 98.44 92 GLN A C 1
ATOM 746 O O . GLN A 1 92 ? -15.785 -7.601 -7.064 1.00 98.44 92 GLN A O 1
ATOM 751 N N . ILE A 1 93 ? -15.753 -5.767 -8.385 1.00 98.38 93 ILE A N 1
ATOM 752 C CA . ILE A 1 93 ? -16.526 -4.873 -7.508 1.00 98.38 93 ILE A CA 1
ATOM 753 C C . ILE A 1 93 ? -17.967 -5.372 -7.339 1.00 98.38 93 ILE A C 1
ATOM 755 O O . ILE A 1 93 ? -18.489 -5.336 -6.229 1.00 98.38 93 ILE A O 1
ATOM 759 N N . GLN A 1 94 ? -18.600 -5.893 -8.395 1.00 98.00 94 GLN A N 1
ATOM 760 C CA . GLN A 1 94 ? -19.985 -6.394 -8.356 1.00 98.00 94 GLN A CA 1
ATOM 761 C C . GLN A 1 94 ? -20.203 -7.565 -7.384 1.00 98.00 94 GLN A C 1
ATOM 763 O O . GLN A 1 94 ? -21.342 -7.853 -7.024 1.00 98.00 94 GLN A O 1
ATOM 768 N N . ARG A 1 95 ? -19.132 -8.216 -6.914 1.00 98.06 95 ARG A N 1
ATOM 769 C CA . ARG A 1 95 ? -19.206 -9.234 -5.852 1.00 98.06 95 ARG A CA 1
ATOM 770 C C . ARG A 1 95 ? -19.519 -8.646 -4.471 1.00 98.06 95 ARG A C 1
ATOM 772 O O . ARG A 1 95 ? -19.923 -9.390 -3.583 1.00 98.06 95 ARG A O 1
ATOM 779 N N . TYR A 1 96 ? -19.352 -7.335 -4.285 1.00 97.75 96 TYR A N 1
ATOM 780 C CA . TYR A 1 96 ? -19.635 -6.632 -3.036 1.00 97.75 96 TYR A CA 1
ATOM 781 C C . TYR A 1 96 ? -20.990 -5.933 -3.134 1.00 97.75 96 TYR A C 1
ATOM 783 O O . TYR A 1 96 ? -21.132 -4.894 -3.780 1.00 97.75 96 TYR A O 1
ATOM 791 N N . ALA A 1 97 ? -21.999 -6.493 -2.467 1.00 96.44 97 ALA A N 1
ATOM 792 C CA . ALA A 1 97 ? -23.306 -5.859 -2.375 1.00 96.44 97 ALA A CA 1
ATOM 793 C C . ALA A 1 97 ? -23.215 -4.573 -1.537 1.00 96.44 97 ALA A C 1
ATOM 795 O O . ALA A 1 97 ? -22.796 -4.601 -0.379 1.00 96.44 97 ALA A O 1
ATOM 796 N N . SER A 1 98 ? -23.619 -3.441 -2.115 1.00 94.94 98 SER A N 1
ATOM 797 C CA . SER A 1 98 ? -23.706 -2.180 -1.379 1.00 94.94 98 SER A CA 1
ATOM 798 C C . SER A 1 98 ? -24.903 -2.218 -0.431 1.00 94.94 98 SER A C 1
ATOM 800 O O . SER A 1 98 ? -26.037 -2.421 -0.863 1.00 94.94 98 SER A O 1
ATOM 802 N N . VAL A 1 99 ? -24.645 -2.025 0.862 1.00 96.56 99 VAL A N 1
ATOM 803 C CA . VAL A 1 99 ? -25.673 -1.973 1.904 1.00 96.56 99 VAL A CA 1
ATOM 804 C C . VAL A 1 99 ? -25.518 -0.672 2.677 1.00 96.56 99 VAL A C 1
ATOM 806 O O . VAL A 1 99 ? -24.457 -0.388 3.233 1.00 96.56 99 VAL A O 1
ATOM 809 N N . THR A 1 100 ? -26.586 0.119 2.732 1.00 96.12 100 THR A N 1
ATOM 810 C CA . THR A 1 100 ? -26.622 1.341 3.537 1.00 96.12 100 THR A CA 1
ATOM 811 C C . THR A 1 100 ? -26.876 0.989 5.000 1.00 96.12 100 THR A C 1
ATOM 813 O O . THR A 1 100 ? -27.918 0.426 5.333 1.00 96.12 100 THR A O 1
ATOM 816 N N . LEU A 1 101 ? -25.941 1.345 5.882 1.00 94.12 101 LEU A N 1
ATOM 817 C CA . LEU A 1 101 ? -26.088 1.176 7.328 1.00 94.12 101 LEU A CA 1
ATOM 818 C C . LEU A 1 101 ? -26.754 2.418 7.931 1.00 94.12 101 LEU A C 1
ATOM 820 O O . LEU A 1 101 ? -26.151 3.488 7.963 1.00 94.12 101 LEU A O 1
ATOM 824 N N . ASN A 1 102 ? -27.983 2.265 8.425 1.00 93.69 102 ASN A N 1
ATOM 825 C CA . ASN A 1 102 ? -28.751 3.330 9.075 1.00 93.69 102 ASN A CA 1
ATOM 826 C C . ASN A 1 102 ? -29.005 2.960 10.545 1.00 93.69 102 ASN A C 1
ATOM 828 O O . ASN A 1 102 ? -30.045 2.370 10.843 1.00 93.69 102 ASN A O 1
ATOM 832 N N . PRO A 1 103 ? -28.058 3.235 11.460 1.00 91.19 103 PRO A N 1
ATOM 833 C CA . PRO A 1 103 ? -28.247 2.920 12.869 1.00 91.19 103 PRO A CA 1
ATOM 834 C C . PRO A 1 103 ? -29.329 3.812 13.486 1.00 91.19 103 PRO A C 1
ATOM 836 O O . PRO A 1 103 ? -29.397 5.013 13.216 1.00 91.19 103 PRO A O 1
ATOM 839 N N . GLU A 1 104 ? -30.156 3.227 14.348 1.00 93.12 104 GLU A N 1
ATOM 840 C CA . GLU A 1 104 ? -31.099 3.974 15.175 1.00 93.12 104 GLU A CA 1
ATOM 841 C C . GLU A 1 104 ? -30.344 4.719 16.287 1.00 93.12 104 GLU A C 1
ATOM 843 O O . GLU A 1 104 ? -29.524 4.135 16.992 1.00 93.12 104 GLU A O 1
ATOM 848 N N . LEU A 1 105 ? -30.610 6.022 16.439 1.00 92.50 105 LEU A N 1
ATOM 849 C CA . LEU A 1 105 ? -29.930 6.894 17.414 1.00 92.50 105 LEU A CA 1
ATOM 850 C C . LEU A 1 105 ? -30.900 7.527 18.430 1.00 92.50 105 LEU A C 1
ATOM 852 O O . LEU A 1 105 ? -30.502 8.388 19.221 1.00 92.50 105 LEU A O 1
ATOM 856 N N . THR A 1 106 ? -32.181 7.150 18.381 1.00 87.88 106 THR A N 1
ATOM 857 C CA . THR A 1 106 ? -33.270 7.583 19.272 1.00 87.88 106 THR A CA 1
ATOM 858 C C . THR A 1 106 ? -33.114 6.918 20.637 1.00 87.88 106 THR A C 1
ATOM 860 O O . THR A 1 106 ? -33.762 5.935 20.961 1.00 87.88 106 THR A O 1
ATOM 863 N N . GLY A 1 107 ? -32.184 7.436 21.432 1.00 88.81 107 GLY A N 1
ATOM 864 C CA . GLY A 1 107 ? -31.843 6.895 22.751 1.00 88.81 107 GLY A CA 1
ATOM 865 C C . GLY A 1 107 ? -30.508 7.410 23.280 1.00 88.81 107 GLY A C 1
ATOM 866 O O . GLY A 1 107 ? -30.268 7.364 24.480 1.00 88.81 107 GLY A O 1
ATOM 867 N N . LEU A 1 108 ? -29.664 7.960 22.402 1.00 92.75 108 LEU A N 1
ATOM 868 C CA . LEU A 1 108 ? -28.425 8.613 22.807 1.00 92.75 108 LEU A CA 1
ATOM 869 C C . LEU A 1 108 ? -28.702 10.013 23.359 1.00 92.75 108 LEU A C 1
ATOM 871 O O . LEU A 1 108 ? -29.380 10.818 22.707 1.00 92.75 108 LEU A O 1
ATOM 875 N N . SER A 1 109 ? -28.121 10.318 24.522 1.00 94.06 109 SER A N 1
ATOM 876 C CA . SER A 1 109 ? -28.104 11.679 25.059 1.00 94.06 109 SER A CA 1
ATOM 877 C C . SER A 1 109 ? -27.306 12.621 24.147 1.00 94.06 109 SER A C 1
ATOM 879 O O . SER A 1 109 ? -26.564 12.192 23.259 1.00 94.06 109 SER A O 1
ATOM 881 N N . GLU A 1 110 ? -27.423 13.935 24.355 1.00 93.50 110 GLU A N 1
ATOM 882 C CA . GLU A 1 110 ? -26.596 14.897 23.615 1.00 93.50 110 GLU A CA 1
ATOM 883 C C . GLU A 1 110 ? -25.092 14.647 23.837 1.00 93.50 110 GLU A C 1
ATOM 885 O O . GLU A 1 110 ? -24.310 14.728 22.886 1.00 93.50 110 GLU A O 1
ATOM 890 N N . GLY A 1 111 ? -24.704 14.294 25.069 1.00 95.00 111 GLY A N 1
ATOM 891 C CA . GLY A 1 111 ? -23.332 13.937 25.432 1.00 95.00 111 GLY A CA 1
ATOM 892 C C . GLY A 1 111 ? -22.838 12.708 24.672 1.00 95.00 111 GLY A C 1
ATOM 893 O O . GLY A 1 111 ? -21.819 12.778 23.984 1.00 95.00 111 GLY A O 1
ATOM 894 N N . ASP A 1 112 ? -23.621 11.626 24.669 1.00 95.00 112 ASP A N 1
ATOM 895 C CA . ASP A 1 112 ? -23.232 10.376 24.003 1.00 95.00 112 ASP A CA 1
ATOM 896 C C . ASP A 1 112 ? -23.190 10.530 22.477 1.00 95.00 112 ASP A C 1
ATOM 898 O O . ASP A 1 112 ? -22.339 9.941 21.813 1.00 95.00 112 ASP A O 1
ATOM 902 N N . ARG A 1 113 ? -24.053 11.375 21.892 1.00 94.50 113 ARG A N 1
ATOM 903 C CA . ARG A 1 113 ? -23.979 11.703 20.456 1.00 94.50 113 ARG A CA 1
ATOM 904 C C . ARG A 1 113 ? -22.681 12.429 20.112 1.00 94.50 113 ARG A C 1
ATOM 906 O O . ARG A 1 113 ? -22.081 12.131 19.078 1.00 94.50 113 ARG A O 1
ATOM 913 N N . LYS A 1 114 ? -22.234 13.368 20.953 1.00 95.88 114 LYS A N 1
ATOM 914 C CA . LYS A 1 114 ? -20.950 14.062 20.762 1.00 95.88 114 LYS A CA 1
ATOM 915 C C . LYS A 1 114 ? -19.771 13.106 20.966 1.00 95.88 114 LYS A C 1
ATOM 917 O O . LYS A 1 114 ? -18.870 13.086 20.127 1.00 95.88 114 LYS A O 1
ATOM 922 N N . ALA A 1 115 ? -19.819 12.265 21.999 1.00 96.88 115 ALA A N 1
ATOM 923 C CA . ALA A 1 115 ? -18.819 11.230 22.248 1.00 96.88 115 ALA A CA 1
ATOM 924 C C . ALA A 1 115 ? -18.711 10.247 21.068 1.00 96.88 115 ALA A C 1
ATOM 926 O O . ALA A 1 115 ? -17.611 9.978 20.591 1.00 96.88 115 ALA A O 1
ATOM 927 N N . LEU A 1 116 ? -19.839 9.794 20.508 1.00 95.94 116 LEU A N 1
ATOM 928 C CA . LEU A 1 116 ? -19.870 8.909 19.339 1.00 95.94 116 LEU A CA 1
ATOM 929 C C . LEU A 1 116 ? -19.160 9.524 18.124 1.00 95.94 116 LEU A C 1
ATOM 931 O O . LEU A 1 116 ? -18.408 8.836 17.436 1.00 95.94 116 LEU A O 1
ATOM 935 N N . VAL A 1 117 ? -19.348 10.822 17.863 1.00 96.81 117 VAL A N 1
ATOM 936 C CA . VAL A 1 117 ? -18.641 11.518 16.773 1.00 96.81 117 VAL A CA 1
ATOM 937 C C . VAL A 1 117 ? -17.125 11.475 16.978 1.00 96.81 117 VAL A C 1
ATOM 939 O O . VAL A 1 117 ? -16.384 11.262 16.016 1.00 96.81 117 VAL A O 1
ATOM 942 N N . LEU A 1 118 ? -16.651 11.661 18.210 1.00 98.31 118 LEU A N 1
ATOM 943 C CA . LEU A 1 118 ? -15.226 11.600 18.543 1.00 98.31 118 LEU A CA 1
ATOM 944 C C . LEU A 1 118 ? -14.674 10.173 18.451 1.00 98.31 118 LEU A C 1
ATOM 946 O O . LEU A 1 118 ? -13.609 9.980 17.869 1.00 98.31 118 LEU A O 1
ATOM 950 N N . ILE A 1 119 ? -15.431 9.168 18.901 1.00 98.00 119 ILE A N 1
ATOM 951 C CA . ILE A 1 119 ? -15.079 7.748 18.743 1.00 98.00 119 ILE A CA 1
ATOM 952 C C . ILE A 1 119 ? -14.954 7.387 17.257 1.00 98.00 119 ILE A C 1
ATOM 954 O O . ILE A 1 119 ? -13.978 6.756 16.859 1.00 98.00 119 ILE A O 1
ATOM 958 N N . ILE A 1 120 ? -15.877 7.846 16.404 1.00 97.31 120 ILE A N 1
ATOM 959 C CA . ILE A 1 120 ? -15.787 7.645 14.948 1.00 97.31 120 ILE A CA 1
ATOM 960 C C . ILE A 1 120 ? -14.529 8.317 14.378 1.00 97.31 120 ILE A C 1
ATOM 962 O O . ILE A 1 120 ? -13.867 7.749 13.508 1.00 97.31 120 ILE A O 1
ATOM 966 N N . LYS A 1 121 ? -14.166 9.516 14.853 1.00 98.12 121 LYS A N 1
ATOM 967 C CA . LYS A 1 121 ? -12.912 10.170 14.446 1.00 98.12 121 LYS A CA 1
ATOM 968 C C . LYS A 1 121 ? -11.689 9.361 14.887 1.00 98.12 121 LYS A C 1
ATOM 970 O O . LYS A 1 121 ? -10.774 9.219 14.082 1.00 98.12 121 LYS A O 1
ATOM 975 N N . ALA A 1 122 ? -11.682 8.810 16.101 1.00 98.31 122 ALA A N 1
ATOM 976 C CA . ALA A 1 122 ? -10.600 7.959 16.593 1.00 98.31 122 ALA A CA 1
ATOM 977 C C . ALA A 1 122 ? -10.494 6.657 15.779 1.00 98.31 122 ALA A C 1
ATOM 979 O O . ALA A 1 122 ? -9.403 6.281 15.359 1.00 98.31 122 ALA A O 1
ATOM 980 N N . ALA A 1 123 ? -11.625 6.026 15.449 1.00 97.94 123 ALA A N 1
ATOM 981 C CA . ALA A 1 123 ? -11.670 4.847 14.585 1.00 97.94 123 ALA A CA 1
ATOM 982 C C . ALA A 1 123 ? -11.087 5.128 13.187 1.00 97.94 123 ALA A C 1
ATOM 984 O O . ALA A 1 123 ? -10.334 4.318 12.657 1.00 97.94 123 ALA A O 1
ATOM 985 N N . ARG A 1 124 ? -11.336 6.314 12.615 1.00 96.56 124 ARG A N 1
ATOM 986 C CA . ARG A 1 124 ? -10.710 6.731 11.345 1.00 96.56 124 ARG A CA 1
ATOM 987 C C . ARG A 1 124 ? -9.194 6.909 11.438 1.00 96.56 124 ARG A C 1
ATOM 989 O O . ARG A 1 124 ? -8.526 6.824 10.418 1.00 96.56 124 ARG A O 1
ATOM 996 N N . VAL A 1 125 ? -8.639 7.168 12.622 1.00 97.56 125 VAL A N 1
ATOM 997 C CA . VAL A 1 125 ? -7.178 7.182 12.810 1.00 97.56 125 VAL A CA 1
ATOM 998 C C . VAL A 1 125 ? -6.615 5.758 12.769 1.00 97.56 125 VAL A C 1
ATOM 1000 O O . VAL A 1 125 ? -5.531 5.555 12.228 1.00 97.56 125 VAL A O 1
ATOM 1003 N N . MET A 1 126 ? -7.370 4.764 13.253 1.00 96.81 126 MET A N 1
ATOM 1004 C CA . MET A 1 126 ? -6.981 3.350 13.146 1.00 96.81 126 MET A CA 1
ATOM 1005 C C . MET A 1 126 ? -6.903 2.885 11.691 1.00 96.81 126 MET A C 1
ATOM 1007 O O . MET A 1 126 ? -6.009 2.110 11.365 1.00 96.81 126 MET A O 1
ATOM 1011 N N . ASP A 1 127 ? -7.764 3.403 10.804 1.00 93.75 127 ASP A N 1
ATOM 1012 C CA . ASP A 1 127 ? -7.635 3.147 9.365 1.00 93.75 127 ASP A CA 1
ATOM 1013 C C . ASP A 1 127 ? -6.241 3.550 8.866 1.00 93.75 127 ASP A C 1
ATOM 1015 O O . ASP A 1 127 ? -5.613 2.790 8.138 1.00 93.75 127 ASP A O 1
ATOM 1019 N N . GLU A 1 128 ? -5.722 4.720 9.249 1.00 93.56 128 GLU A N 1
ATOM 1020 C CA . GLU A 1 128 ? -4.402 5.185 8.796 1.00 93.56 128 GLU A CA 1
ATOM 1021 C C . GLU A 1 128 ? -3.271 4.253 9.272 1.00 93.56 128 GLU A C 1
ATOM 1023 O O . GLU A 1 128 ? -2.409 3.886 8.471 1.00 93.56 128 GLU A O 1
ATOM 1028 N N . ILE A 1 129 ? -3.330 3.789 10.529 1.00 96.94 129 ILE A N 1
ATOM 1029 C CA . ILE A 1 129 ? -2.395 2.784 11.068 1.00 96.94 129 ILE A CA 1
ATOM 1030 C C . ILE A 1 129 ? -2.500 1.479 10.272 1.00 96.94 129 ILE A C 1
ATOM 1032 O O . ILE A 1 129 ? -1.487 0.931 9.841 1.00 96.94 129 ILE A O 1
ATOM 1036 N N . PHE A 1 130 ? -3.720 1.003 10.017 1.00 97.31 130 PHE A N 1
ATOM 1037 C CA . PHE A 1 130 ? -3.944 -0.236 9.279 1.00 97.31 130 PHE A CA 1
ATOM 1038 C C . PHE A 1 130 ? -3.368 -0.175 7.858 1.00 97.31 130 PHE A C 1
ATOM 1040 O O . PHE A 1 130 ? -2.716 -1.122 7.419 1.00 97.31 130 PHE A O 1
ATOM 1047 N N . HIS A 1 131 ? -3.537 0.941 7.137 1.00 96.12 131 HIS A N 1
ATOM 1048 C CA . HIS A 1 131 ? -2.940 1.075 5.803 1.00 96.12 131 HIS A CA 1
ATOM 1049 C C . HIS A 1 131 ? -1.413 0.945 5.863 1.00 96.12 131 HIS A C 1
ATOM 1051 O O . HIS A 1 131 ? -0.853 0.246 5.019 1.00 96.12 131 HIS A O 1
ATOM 1057 N N . GLN A 1 132 ? -0.762 1.558 6.859 1.00 95.62 132 GLN A N 1
ATOM 1058 C CA . GLN A 1 132 ? 0.683 1.438 7.074 1.00 95.62 132 GLN A CA 1
ATOM 1059 C C . GLN A 1 132 ? 1.094 0.009 7.455 1.00 95.62 132 GLN A C 1
ATOM 1061 O O . GLN A 1 132 ? 2.116 -0.465 6.969 1.00 95.62 132 GLN A O 1
ATOM 1066 N N . GLN A 1 133 ? 0.307 -0.693 8.274 1.00 97.25 133 GLN A N 1
ATOM 1067 C CA . GLN A 1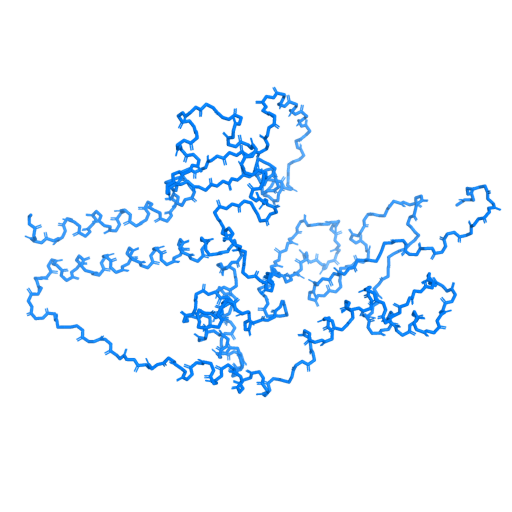 133 ? 0.562 -2.083 8.674 1.00 97.25 133 GLN A CA 1
ATOM 1068 C C . GLN A 1 133 ? 0.477 -3.069 7.506 1.00 97.25 133 GLN A C 1
ATOM 1070 O O . GLN A 1 133 ? 1.249 -4.022 7.449 1.00 97.25 133 GLN A O 1
ATOM 1075 N N . VAL A 1 134 ? -0.445 -2.850 6.563 1.00 96.44 134 VAL A N 1
ATOM 1076 C CA . VAL A 1 134 ? -0.631 -3.738 5.405 1.00 96.44 134 VAL A CA 1
ATOM 1077 C C . VAL A 1 134 ? 0.600 -3.755 4.498 1.00 96.44 134 VAL A C 1
ATOM 1079 O O . VAL A 1 134 ? 0.987 -4.823 4.026 1.00 96.44 134 VAL A O 1
ATOM 1082 N N . TRP A 1 135 ? 1.182 -2.588 4.213 1.00 94.38 135 TRP A N 1
ATOM 1083 C CA . TRP A 1 135 ? 2.378 -2.448 3.378 1.00 94.38 135 TRP A CA 1
ATOM 1084 C C . TRP A 1 135 ? 2.939 -1.018 3.474 1.00 94.38 135 TRP A C 1
ATOM 1086 O O . TRP A 1 135 ? 2.180 -0.053 3.398 1.00 94.38 135 TRP A O 1
ATOM 1096 N N . TYR A 1 136 ? 4.266 -0.868 3.567 1.00 89.69 136 TYR A N 1
ATOM 1097 C CA . TYR A 1 136 ? 4.945 0.416 3.816 1.00 89.69 136 TYR A CA 1
ATOM 1098 C C . TYR A 1 136 ? 4.523 1.562 2.880 1.00 89.69 136 TYR A C 1
ATOM 1100 O O . TYR A 1 136 ? 4.249 2.671 3.329 1.00 89.69 136 TYR A O 1
ATOM 1108 N N . SER A 1 137 ? 4.427 1.318 1.567 1.00 90.06 137 SER A N 1
ATOM 1109 C CA . SER A 1 137 ? 4.040 2.357 0.592 1.00 90.06 137 SER A CA 1
ATOM 1110 C C . SER A 1 137 ? 2.537 2.385 0.273 1.00 90.06 137 SER A C 1
ATOM 1112 O O . SER A 1 137 ? 2.105 3.122 -0.617 1.00 90.06 137 SER A O 1
ATOM 1114 N N . ASN A 1 138 ? 1.713 1.651 1.028 1.00 94.56 138 ASN A N 1
ATOM 1115 C CA . ASN A 1 138 ? 0.259 1.643 0.862 1.00 94.56 138 ASN A CA 1
ATOM 1116 C C . ASN A 1 138 ? -0.385 3.017 1.128 1.00 94.56 138 ASN A C 1
ATOM 1118 O O . ASN A 1 138 ? -1.261 3.397 0.351 1.00 94.56 138 ASN A O 1
ATOM 1122 N N . PRO A 1 139 ? 0.048 3.819 2.129 1.00 94.00 139 PRO A N 1
ATOM 1123 C CA . PRO A 1 139 ? -0.469 5.178 2.306 1.00 94.00 139 PRO A CA 1
ATOM 1124 C C . PRO A 1 139 ? -0.213 6.084 1.092 1.00 94.00 139 PRO A C 1
ATOM 1126 O O . PRO A 1 139 ? -1.099 6.838 0.688 1.00 94.00 139 PRO A O 1
ATOM 1129 N N . ALA A 1 140 ? 0.963 5.970 0.461 1.00 92.75 140 ALA A N 1
ATOM 1130 C CA . ALA A 1 140 ? 1.287 6.720 -0.753 1.00 92.75 140 ALA A CA 1
ATOM 1131 C C . ALA A 1 140 ? 0.404 6.282 -1.933 1.00 92.75 140 ALA A C 1
ATOM 1133 O O . ALA A 1 140 ? -0.154 7.125 -2.634 1.00 92.75 140 ALA A O 1
ATOM 1134 N N . LEU A 1 141 ? 0.211 4.968 -2.110 1.00 94.62 141 LEU A N 1
ATOM 1135 C CA . LEU A 1 141 ? -0.703 4.427 -3.118 1.00 94.62 141 LEU A CA 1
ATOM 1136 C C . LEU A 1 141 ? -2.148 4.899 -2.894 1.00 94.62 141 LEU A C 1
ATOM 1138 O O . LEU A 1 141 ? -2.801 5.327 -3.843 1.00 94.62 141 LEU A O 1
ATOM 1142 N N . ARG A 1 142 ? -2.635 4.882 -1.647 1.00 95.94 142 ARG A N 1
ATOM 1143 C CA . ARG A 1 142 ? -3.967 5.384 -1.278 1.00 95.94 142 ARG A CA 1
ATOM 1144 C C . ARG A 1 142 ? -4.160 6.836 -1.685 1.00 95.94 142 ARG A C 1
ATOM 1146 O O . ARG A 1 142 ? -5.177 7.161 -2.294 1.00 95.94 142 ARG A O 1
ATOM 1153 N N . ALA A 1 143 ? -3.215 7.698 -1.306 1.00 95.19 143 ALA A N 1
ATOM 1154 C CA . ALA A 1 143 ? -3.271 9.123 -1.608 1.00 95.19 143 ALA A CA 1
ATOM 1155 C C . ALA A 1 143 ? -3.317 9.349 -3.123 1.00 95.19 143 ALA A C 1
ATOM 1157 O O . ALA A 1 143 ? -4.217 10.032 -3.610 1.00 95.19 143 ALA A O 1
ATOM 1158 N N . TRP A 1 144 ? -2.430 8.672 -3.856 1.00 95.06 144 TRP A N 1
ATOM 1159 C CA . TRP A 1 144 ? -2.353 8.746 -5.310 1.00 95.06 144 TRP A CA 1
ATOM 1160 C C . TRP A 1 144 ? -3.652 8.317 -5.998 1.00 95.06 144 TRP A C 1
ATOM 1162 O O . TRP A 1 144 ? -4.214 9.075 -6.787 1.00 95.06 144 TRP A O 1
ATOM 1172 N N . LEU A 1 145 ? -4.168 7.126 -5.676 1.00 96.44 145 LEU A N 1
ATOM 1173 C CA . LEU A 1 145 ? -5.400 6.611 -6.279 1.00 96.44 145 LEU A CA 1
ATOM 1174 C C . LEU A 1 145 ? -6.598 7.513 -5.980 1.00 96.44 145 LEU A C 1
ATOM 1176 O O . LEU A 1 145 ? -7.440 7.714 -6.848 1.00 96.44 145 LEU A O 1
ATOM 1180 N N . LYS A 1 146 ? -6.671 8.073 -4.767 1.00 97.19 146 LYS A N 1
ATOM 1181 C CA . LYS A 1 146 ? -7.745 8.987 -4.375 1.00 97.19 146 LYS A CA 1
ATOM 1182 C C . LYS A 1 146 ? -7.696 10.297 -5.157 1.00 97.19 146 LYS A C 1
ATOM 1184 O O . LYS A 1 146 ? -8.735 10.761 -5.614 1.00 97.19 146 LYS A O 1
ATOM 1189 N N . GLU A 1 147 ? -6.512 10.890 -5.282 1.00 97.25 147 GLU A N 1
ATOM 1190 C CA . GLU A 1 147 ? -6.299 12.142 -6.013 1.00 97.25 147 GLU A CA 1
ATOM 1191 C C . GLU A 1 147 ? -6.656 11.995 -7.498 1.00 97.25 147 GLU A C 1
ATOM 1193 O O . GLU A 1 147 ? -7.319 12.859 -8.067 1.00 97.25 147 GLU A O 1
ATOM 1198 N N . HIS A 1 148 ? -6.306 10.857 -8.098 1.00 96.12 148 HIS A N 1
ATOM 1199 C CA . HIS A 1 148 ? -6.505 10.593 -9.524 1.00 96.12 148 HIS A CA 1
ATOM 1200 C C . HIS A 1 148 ? -7.837 9.899 -9.846 1.00 96.12 148 HIS A C 1
ATOM 1202 O O . HIS A 1 148 ? -8.114 9.609 -11.008 1.00 96.12 148 HIS A O 1
ATOM 1208 N N . ALA A 1 149 ? -8.691 9.646 -8.849 1.00 97.50 149 ALA A N 1
ATOM 1209 C CA . ALA A 1 149 ? -9.922 8.871 -9.017 1.00 97.50 149 ALA A CA 1
ATOM 1210 C C . ALA A 1 149 ? -10.900 9.476 -10.041 1.00 97.50 149 ALA A C 1
ATOM 1212 O O . ALA A 1 149 ? -11.720 8.755 -10.600 1.00 97.50 149 ALA A O 1
ATOM 1213 N N . ALA A 1 150 ? -10.840 10.790 -10.276 1.00 97.44 150 ALA A N 1
ATOM 1214 C CA . ALA A 1 150 ? -11.716 11.494 -11.214 1.00 97.44 150 ALA A CA 1
ATOM 1215 C C . ALA A 1 150 ? -11.142 11.611 -12.642 1.00 97.44 150 ALA A C 1
ATOM 1217 O O . ALA A 1 150 ? -11.803 12.176 -13.511 1.00 97.44 150 ALA A O 1
ATOM 1218 N N . THR A 1 151 ? -9.931 11.102 -12.896 1.00 97.00 151 THR A N 1
ATOM 1219 C CA . THR A 1 151 ? -9.230 11.266 -14.182 1.00 97.00 151 THR A CA 1
ATOM 1220 C C . THR A 1 151 ? -9.842 10.425 -15.300 1.00 97.00 151 THR A C 1
ATOM 1222 O O . THR A 1 151 ? -9.930 10.871 -16.443 1.00 97.00 151 THR A O 1
ATOM 1225 N N . SER A 1 152 ? -10.266 9.199 -14.992 1.00 97.06 152 SER A N 1
ATOM 1226 C CA . SER A 1 152 ? -10.875 8.282 -15.956 1.00 97.06 152 SER A CA 1
ATOM 1227 C C . SER A 1 152 ? -11.787 7.272 -15.258 1.00 97.06 152 SER A C 1
ATOM 1229 O O . SER A 1 152 ? -11.690 7.070 -14.047 1.00 97.06 152 SER A O 1
ATOM 1231 N N . GLU A 1 153 ? -12.641 6.586 -16.025 1.00 97.69 153 GLU A N 1
ATOM 1232 C CA . GLU A 1 153 ? -13.447 5.470 -15.504 1.00 97.69 153 GLU A CA 1
ATOM 1233 C C . GLU A 1 153 ? -12.562 4.391 -14.864 1.00 97.69 153 GLU A C 1
ATOM 1235 O O . GLU A 1 153 ? -12.869 3.881 -13.785 1.00 97.69 153 GLU A O 1
ATOM 1240 N N . LEU A 1 154 ? -11.430 4.073 -15.499 1.00 96.81 154 LEU A N 1
ATOM 1241 C CA . LEU A 1 154 ? -10.491 3.092 -14.975 1.00 96.81 154 LEU A CA 1
ATOM 1242 C C . LEU A 1 154 ? -9.939 3.532 -13.611 1.00 96.81 154 LEU A C 1
ATOM 1244 O O . LEU A 1 154 ? -9.891 2.723 -12.688 1.00 96.81 154 LEU A O 1
ATOM 1248 N N . ASP A 1 155 ? -9.545 4.797 -13.461 1.00 97.31 155 ASP A N 1
ATOM 1249 C CA . ASP A 1 155 ? -8.977 5.300 -12.204 1.00 97.31 155 ASP A CA 1
ATOM 1250 C C . ASP A 1 155 ? -10.020 5.373 -11.084 1.00 97.31 155 ASP A C 1
ATOM 1252 O O . ASP A 1 155 ? -9.720 5.026 -9.938 1.00 97.31 155 ASP A O 1
ATOM 1256 N N . GLN A 1 156 ? -11.273 5.692 -11.420 1.00 98.31 156 GLN A N 1
ATOM 1257 C CA . GLN A 1 156 ? -12.389 5.592 -10.483 1.00 98.31 156 GLN A CA 1
ATOM 1258 C C . GLN A 1 156 ? -12.576 4.150 -9.991 1.00 98.31 156 GLN A C 1
ATOM 1260 O O . GLN A 1 156 ? -12.704 3.918 -8.787 1.00 98.31 156 GLN A O 1
ATOM 1265 N N . LEU A 1 157 ? -12.565 3.168 -10.900 1.00 98.44 157 LEU A N 1
ATOM 1266 C CA . LEU A 1 157 ? -12.711 1.750 -10.555 1.00 98.44 157 LEU A CA 1
ATOM 1267 C C . LEU A 1 157 ? -11.544 1.247 -9.696 1.00 98.44 157 LEU A C 1
ATOM 1269 O O . LEU A 1 157 ? -11.780 0.552 -8.704 1.00 98.44 157 LEU A O 1
ATOM 1273 N N . LYS A 1 158 ? -10.301 1.642 -10.016 1.00 97.88 158 LYS A N 1
ATOM 1274 C CA . LYS A 1 158 ? -9.122 1.347 -9.182 1.00 97.88 158 LYS A CA 1
ATOM 1275 C C . LYS A 1 158 ? -9.311 1.886 -7.767 1.00 97.88 158 LYS A C 1
ATOM 1277 O O . LYS A 1 158 ? -9.100 1.148 -6.808 1.00 97.88 158 LYS A O 1
ATOM 1282 N N . TRP A 1 159 ? -9.739 3.143 -7.629 1.00 98.38 159 TRP A N 1
ATOM 1283 C CA . TRP A 1 159 ? -9.976 3.766 -6.327 1.00 98.38 159 TRP A CA 1
ATOM 1284 C C . TRP A 1 159 ? -11.084 3.068 -5.530 1.00 98.38 159 TRP A C 1
ATOM 1286 O O . TRP A 1 159 ? -10.913 2.808 -4.336 1.00 98.38 159 TRP A O 1
ATOM 1296 N N . VAL A 1 160 ? -12.206 2.728 -6.172 1.00 98.31 160 VAL A N 1
ATOM 1297 C CA . VAL A 1 160 ? -13.319 2.017 -5.524 1.00 98.31 160 VAL A CA 1
ATOM 1298 C C . VAL A 1 160 ? -12.859 0.652 -5.022 1.00 98.31 160 VAL A C 1
ATOM 1300 O O . VAL A 1 160 ? -13.056 0.333 -3.848 1.00 98.31 160 VAL A O 1
ATOM 1303 N N . TYR A 1 161 ? -12.209 -0.141 -5.875 1.00 98.44 161 TYR A N 1
ATOM 1304 C CA . TYR A 1 161 ? -11.808 -1.490 -5.493 1.00 98.44 161 TYR A CA 1
ATOM 1305 C C . TYR A 1 161 ? -10.666 -1.495 -4.469 1.00 98.44 161 TYR A C 1
ATOM 1307 O O . TYR A 1 161 ? -10.693 -2.276 -3.515 1.00 98.44 161 TYR A O 1
ATOM 1315 N N . TYR A 1 162 ? -9.730 -0.548 -4.576 1.00 97.88 162 TYR A N 1
ATOM 1316 C CA . TYR A 1 162 ? -8.749 -0.276 -3.528 1.00 97.88 162 TYR A CA 1
ATOM 1317 C C . TYR A 1 162 ? -9.425 0.091 -2.202 1.00 97.88 162 TYR A C 1
ATOM 1319 O O . TYR A 1 162 ? -9.050 -0.433 -1.161 1.00 97.88 162 TYR A O 1
ATOM 1327 N N . SER A 1 163 ? -10.452 0.945 -2.211 1.00 97.50 163 SER A N 1
ATOM 1328 C CA . SER A 1 163 ? -11.139 1.383 -0.986 1.00 97.50 163 SER A CA 1
ATOM 1329 C C . SER A 1 163 ? -11.836 0.242 -0.241 1.00 97.50 163 SER A C 1
ATOM 1331 O O . SER A 1 163 ? -11.936 0.299 0.989 1.00 97.50 163 SER A O 1
ATOM 1333 N N . ILE A 1 164 ? -12.300 -0.772 -0.980 1.00 97.44 164 ILE A N 1
ATOM 1334 C CA . ILE A 1 164 ? -12.894 -2.006 -0.451 1.00 97.44 164 ILE A CA 1
ATOM 1335 C C . ILE A 1 164 ? -11.813 -2.900 0.171 1.00 97.44 164 ILE A C 1
ATOM 1337 O O . ILE A 1 164 ? -11.959 -3.324 1.314 1.00 97.44 164 ILE A O 1
ATOM 1341 N N . ASN A 1 165 ? -10.720 -3.158 -0.554 1.00 97.62 165 ASN A N 1
ATOM 1342 C CA . ASN A 1 165 ? -9.669 -4.090 -0.120 1.00 97.62 165 ASN A CA 1
ATOM 1343 C C . ASN A 1 165 ? -8.597 -3.460 0.785 1.00 97.62 165 ASN A C 1
ATOM 1345 O O . ASN A 1 165 ? -7.773 -4.175 1.352 1.00 97.62 165 ASN A O 1
ATOM 1349 N N . LYS A 1 166 ? -8.571 -2.124 0.893 1.00 97.00 166 LYS A N 1
ATOM 1350 C CA . LYS A 1 166 ? -7.575 -1.308 1.618 1.00 97.00 166 LYS A CA 1
ATOM 1351 C C . LYS A 1 166 ? -6.122 -1.532 1.172 1.00 97.00 166 LYS A C 1
ATOM 1353 O O . LYS A 1 166 ? -5.181 -1.192 1.891 1.00 97.00 166 LYS A O 1
ATOM 1358 N N . SER A 1 167 ? -5.932 -2.137 0.002 1.00 96.12 167 SER A N 1
ATOM 1359 C CA . SER A 1 167 ? -4.644 -2.570 -0.538 1.00 96.12 167 SER A CA 1
ATOM 1360 C C . SER A 1 167 ? -4.776 -2.868 -2.044 1.00 96.12 167 SER A C 1
ATOM 1362 O O . SER A 1 167 ? -5.906 -2.963 -2.531 1.00 96.12 167 SER A O 1
ATOM 1364 N N . PRO A 1 168 ? -3.670 -3.030 -2.799 1.00 96.25 168 PRO A N 1
ATOM 1365 C CA . PRO A 1 168 ? -3.706 -3.427 -4.214 1.00 96.25 168 PRO A CA 1
ATOM 1366 C C . PRO A 1 168 ? -4.012 -4.920 -4.449 1.00 96.25 168 PRO A C 1
ATOM 1368 O O . PRO A 1 168 ? -3.986 -5.368 -5.597 1.00 96.25 168 PRO A O 1
ATOM 1371 N N . TRP A 1 169 ? -4.283 -5.687 -3.388 1.00 97.44 169 TRP A N 1
ATOM 1372 C CA . TRP A 1 169 ? -4.553 -7.125 -3.434 1.00 97.44 169 TRP A CA 1
ATOM 1373 C C . TRP A 1 169 ? -6.006 -7.429 -3.076 1.00 97.44 169 TRP A C 1
ATOM 1375 O O . TRP A 1 169 ? -6.560 -6.837 -2.149 1.00 97.44 169 TRP A O 1
ATOM 1385 N N . SER A 1 170 ? -6.625 -8.356 -3.802 1.00 97.81 170 SER A N 1
ATOM 1386 C CA . SER A 1 170 ? -8.011 -8.759 -3.575 1.00 97.81 170 SER A CA 1
ATOM 1387 C C . SER A 1 170 ? -8.146 -9.630 -2.327 1.00 97.81 170 SER A C 1
ATOM 1389 O O . SER A 1 170 ? -7.540 -10.696 -2.226 1.00 97.81 170 SER A O 1
ATOM 1391 N N . CYS A 1 171 ? -9.015 -9.225 -1.402 1.00 96.19 171 CYS A N 1
ATOM 1392 C CA . CYS A 1 171 ? -9.364 -10.015 -0.223 1.00 96.19 171 CYS A CA 1
ATOM 1393 C C . CYS A 1 171 ? -10.190 -11.270 -0.560 1.00 96.19 171 CYS A C 1
ATOM 1395 O O . CYS A 1 171 ? -10.294 -12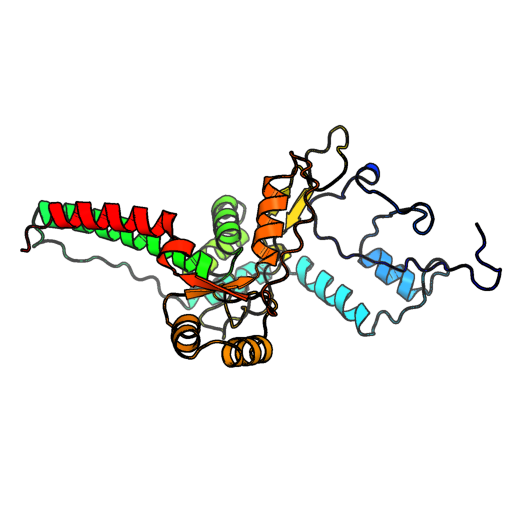.156 0.283 1.00 96.19 171 CYS A O 1
ATOM 1397 N N . LEU A 1 172 ? -10.804 -11.337 -1.750 1.00 97.75 172 LEU A N 1
ATOM 1398 C CA . LEU A 1 172 ? -11.624 -12.479 -2.184 1.00 97.75 172 LEU A CA 1
ATOM 1399 C C . LEU A 1 172 ? -10.885 -13.443 -3.117 1.00 97.75 172 LEU A C 1
ATOM 1401 O O . LEU A 1 172 ? -11.343 -14.567 -3.285 1.00 97.75 172 LEU A O 1
ATOM 1405 N N . ASP A 1 173 ? -9.768 -13.015 -3.705 1.00 97.25 173 ASP A N 1
ATOM 1406 C CA . ASP A 1 173 ? -8.992 -13.800 -4.672 1.00 97.25 173 ASP A CA 1
ATOM 1407 C C . ASP A 1 173 ? -7.604 -14.110 -4.104 1.00 97.25 173 ASP A C 1
ATOM 1409 O O . ASP A 1 173 ? -6.597 -13.781 -4.710 1.00 97.25 173 ASP A O 1
ATOM 1413 N N . GLU A 1 174 ? -7.533 -14.647 -2.883 1.00 95.94 174 GLU A N 1
ATOM 1414 C CA . GLU A 1 174 ? -6.275 -15.120 -2.269 1.00 95.94 174 GLU A CA 1
ATOM 1415 C C . GLU A 1 174 ? -5.117 -14.089 -2.254 1.00 95.94 174 GLU A C 1
ATOM 1417 O O . GLU A 1 174 ? -3.941 -14.444 -2.274 1.00 95.94 174 GLU A O 1
ATOM 1422 N N . ASN A 1 175 ? -5.429 -12.791 -2.138 1.00 96.38 175 ASN A N 1
ATOM 1423 C CA . ASN A 1 175 ? -4.478 -11.676 -2.257 1.00 96.38 175 ASN A CA 1
ATOM 1424 C C . ASN A 1 175 ? -3.822 -11.537 -3.646 1.00 96.38 175 ASN A C 1
ATOM 1426 O O . ASN A 1 175 ? -2.717 -10.999 -3.753 1.00 96.38 175 ASN A O 1
ATOM 1430 N N . GLU A 1 176 ? -4.489 -11.952 -4.721 1.00 95.88 176 GLU A N 1
ATOM 1431 C CA . GLU A 1 176 ? -4.074 -11.614 -6.080 1.00 95.88 176 GLU A CA 1
ATOM 1432 C C . GLU A 1 176 ? -4.092 -10.093 -6.287 1.00 95.88 176 GLU A C 1
ATOM 1434 O O . GLU A 1 176 ? -5.049 -9.396 -5.929 1.00 95.88 176 GLU A O 1
ATOM 1439 N N . ALA A 1 177 ? -3.013 -9.558 -6.862 1.00 94.88 177 ALA A N 1
ATOM 1440 C CA . ALA A 1 177 ? -2.932 -8.145 -7.203 1.00 94.88 177 ALA A CA 1
ATOM 1441 C C . ALA A 1 177 ? -3.861 -7.822 -8.381 1.00 94.88 177 ALA A C 1
ATOM 1443 O O . ALA A 1 177 ? -3.751 -8.424 -9.448 1.00 94.88 177 ALA A O 1
ATOM 1444 N N . PHE A 1 178 ? -4.736 -6.830 -8.205 1.00 94.38 178 PHE A N 1
ATOM 1445 C CA . PHE A 1 178 ? -5.610 -6.312 -9.271 1.00 94.38 178 PHE A CA 1
ATOM 1446 C C . PHE A 1 178 ? -5.076 -5.017 -9.903 1.00 94.38 178 PHE A C 1
ATOM 1448 O O . PHE A 1 178 ? -5.630 -4.508 -10.879 1.00 94.38 178 PHE A O 1
ATOM 1455 N N . LEU A 1 179 ? -4.002 -4.467 -9.337 1.00 92.81 179 LEU A N 1
ATOM 1456 C CA . LEU A 1 179 ? -3.213 -3.391 -9.924 1.00 92.81 179 LEU A CA 1
ATOM 1457 C C . LEU A 1 179 ? -1.895 -3.959 -10.461 1.00 92.81 179 LEU A C 1
ATOM 1459 O O . LEU A 1 179 ? -1.413 -5.000 -10.014 1.00 92.81 179 LEU A O 1
ATOM 1463 N N . THR A 1 180 ? -1.239 -3.200 -11.334 1.00 88.19 180 THR A N 1
ATOM 1464 C CA . THR A 1 180 ? 0.150 -3.439 -11.752 1.00 88.19 180 THR A CA 1
ATOM 1465 C C . THR A 1 180 ? 1.074 -2.352 -11.199 1.00 88.19 180 THR A C 1
ATOM 1467 O O . THR A 1 180 ? 0.617 -1.276 -10.817 1.00 88.19 180 THR A O 1
ATOM 1470 N N . THR A 1 181 ? 2.394 -2.551 -11.230 1.00 85.25 181 THR A N 1
ATOM 1471 C CA . THR A 1 181 ? 3.339 -1.483 -10.842 1.00 85.25 181 THR A CA 1
ATOM 1472 C C . THR A 1 181 ? 3.279 -0.254 -11.759 1.00 85.25 181 THR A C 1
ATOM 1474 O O . THR A 1 181 ? 3.808 0.797 -11.406 1.00 85.25 181 THR A O 1
ATOM 1477 N N . ALA A 1 182 ? 2.616 -0.330 -12.922 1.00 85.50 182 ALA A N 1
ATOM 1478 C CA . ALA A 1 182 ? 2.325 0.860 -13.718 1.00 85.50 182 ALA A CA 1
ATOM 1479 C C . ALA A 1 182 ? 1.272 1.768 -13.057 1.00 85.50 182 ALA A C 1
ATOM 1481 O O . ALA A 1 182 ? 1.240 2.956 -13.373 1.00 85.50 182 ALA A O 1
ATOM 1482 N N . ASP A 1 183 ? 0.468 1.243 -12.131 1.00 89.44 183 ASP A N 1
ATOM 1483 C CA . ASP A 1 183 ? -0.553 1.972 -11.370 1.00 89.44 183 ASP A CA 1
ATOM 1484 C C . ASP A 1 183 ? -0.038 2.500 -10.015 1.00 89.44 183 ASP A C 1
ATOM 1486 O O . ASP A 1 183 ? -0.801 3.078 -9.243 1.00 89.44 183 ASP A O 1
ATOM 1490 N N . SER A 1 184 ? 1.245 2.286 -9.709 1.00 88.19 184 SER A N 1
ATOM 1491 C CA . SER A 1 184 ? 1.890 2.761 -8.485 1.00 88.19 184 SER A CA 1
ATOM 1492 C C . SER A 1 184 ? 1.887 4.282 -8.345 1.00 88.19 184 SER A C 1
ATOM 1494 O O . SER A 1 184 ? 1.959 5.010 -9.335 1.00 88.19 184 SER A O 1
ATOM 1496 N N . ALA A 1 185 ? 1.907 4.747 -7.093 1.00 90.50 185 ALA A N 1
ATOM 1497 C CA . ALA A 1 185 ? 2.103 6.154 -6.768 1.00 90.50 185 ALA A CA 1
ATOM 1498 C C . ALA A 1 185 ? 3.423 6.686 -7.325 1.00 90.50 185 ALA A C 1
ATOM 1500 O O . ALA A 1 185 ? 4.452 6.007 -7.258 1.00 90.50 185 ALA A O 1
ATOM 1501 N N . VAL A 1 186 ? 3.397 7.918 -7.822 1.00 89.75 186 VAL A N 1
ATOM 1502 C CA . VAL A 1 186 ? 4.607 8.647 -8.199 1.00 89.75 186 VAL A CA 1
ATOM 1503 C C . VAL A 1 186 ? 5.154 9.343 -6.958 1.00 89.75 186 VAL A C 1
ATOM 1505 O O . VAL A 1 186 ? 4.419 10.007 -6.229 1.00 89.75 186 VAL A O 1
A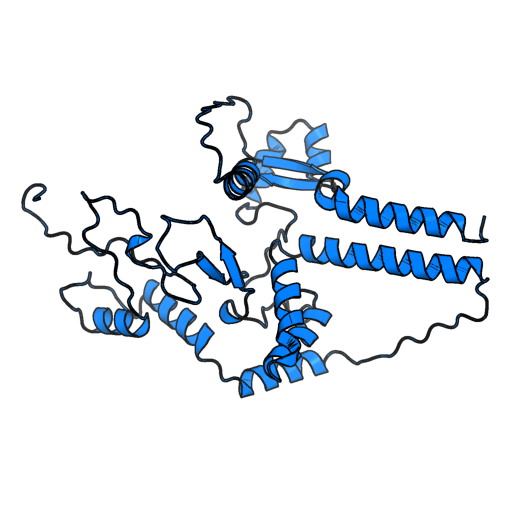TOM 1508 N N . LYS A 1 187 ? 6.450 9.171 -6.708 1.00 87.25 187 LYS A N 1
ATOM 1509 C CA . LYS A 1 187 ? 7.203 9.876 -5.672 1.00 87.25 187 LYS A CA 1
ATOM 1510 C C . LYS A 1 187 ? 8.237 10.780 -6.326 1.00 87.25 187 LYS A C 1
ATOM 1512 O O . LYS A 1 187 ? 8.816 10.423 -7.349 1.00 87.25 187 LYS A O 1
ATOM 1517 N N . PHE A 1 188 ? 8.477 11.923 -5.697 1.00 88.31 188 PHE A N 1
ATOM 1518 C CA . PHE A 1 188 ? 9.466 12.904 -6.120 1.00 88.31 188 PHE A CA 1
ATOM 1519 C C . PHE A 1 188 ? 10.644 12.926 -5.141 1.00 88.31 188 PHE A C 1
ATOM 1521 O O . PHE A 1 188 ? 10.437 12.989 -3.928 1.00 88.31 188 PHE A O 1
ATOM 1528 N N . LEU A 1 189 ? 11.869 12.885 -5.665 1.00 85.19 189 LEU A N 1
ATOM 1529 C CA . LEU A 1 189 ? 13.115 13.026 -4.911 1.00 85.19 189 LEU A CA 1
ATOM 1530 C C . LEU A 1 189 ? 13.921 14.185 -5.484 1.00 85.19 189 LEU A C 1
ATOM 1532 O O . LEU A 1 189 ? 14.449 14.096 -6.588 1.00 85.19 189 LEU A O 1
ATOM 1536 N N . SER A 1 190 ? 14.052 15.263 -4.720 1.00 83.38 190 SER A N 1
ATOM 1537 C CA . SER A 1 190 ? 14.784 16.461 -5.145 1.00 83.38 190 SER A CA 1
ATOM 1538 C C . SER A 1 190 ? 16.306 16.357 -4.999 1.00 83.38 190 SER A C 1
ATOM 1540 O O . SER A 1 190 ? 17.021 17.131 -5.626 1.00 83.38 190 SER A O 1
ATOM 1542 N N . GLN A 1 191 ? 16.817 15.431 -4.180 1.00 77.38 191 GLN A N 1
ATOM 1543 C CA . GLN A 1 191 ? 18.235 15.364 -3.783 1.00 77.38 191 GLN A CA 1
ATOM 1544 C C . GLN A 1 191 ? 18.870 13.993 -4.071 1.00 77.38 191 GLN A C 1
ATOM 1546 O O . GLN A 1 191 ? 19.610 13.452 -3.261 1.00 77.38 191 GLN A O 1
ATOM 1551 N N . CYS A 1 192 ? 18.554 13.383 -5.211 1.00 71.25 192 CYS A N 1
ATOM 1552 C CA . CYS A 1 192 ? 19.002 12.023 -5.539 1.00 71.25 192 CYS A CA 1
ATOM 1553 C C . CYS A 1 192 ? 20.254 11.950 -6.427 1.00 71.25 192 CYS A C 1
ATOM 1555 O O . CYS A 1 192 ? 20.744 10.857 -6.697 1.00 71.25 192 CYS A O 1
ATOM 1557 N N . SER A 1 193 ? 20.739 13.076 -6.949 1.00 76.88 193 SER A N 1
ATOM 1558 C CA . SER A 1 193 ? 21.838 13.098 -7.918 1.00 76.88 193 SER A CA 1
ATOM 1559 C C . SER A 1 193 ? 22.451 14.492 -8.035 1.00 76.88 193 SER A C 1
ATOM 1561 O O . SER A 1 193 ? 22.009 15.436 -7.375 1.00 76.88 193 SER A O 1
ATOM 1563 N N . LYS A 1 194 ? 23.463 14.636 -8.900 1.00 82.75 194 LYS A N 1
ATOM 1564 C CA . LYS A 1 194 ? 24.054 15.943 -9.208 1.00 82.75 194 LYS A CA 1
ATOM 1565 C C . LYS A 1 194 ? 22.964 16.933 -9.651 1.00 82.75 194 LYS A C 1
ATOM 1567 O O . LYS A 1 194 ? 22.111 16.551 -10.458 1.00 82.75 194 LYS A O 1
ATOM 1572 N N . PRO A 1 195 ? 22.984 18.189 -9.167 1.00 85.31 195 PRO A N 1
ATOM 1573 C CA . PRO A 1 195 ? 22.065 19.214 -9.640 1.00 85.31 195 PRO A CA 1
ATOM 1574 C C . PRO A 1 195 ? 22.243 19.455 -11.140 1.00 85.31 195 PRO A C 1
ATOM 1576 O O . PRO A 1 195 ? 23.357 19.691 -11.606 1.00 85.31 195 PRO A O 1
ATOM 1579 N N . VAL A 1 196 ? 21.140 19.443 -11.888 1.00 89.12 196 VAL A N 1
ATOM 1580 C CA . VAL A 1 196 ? 21.124 19.736 -13.326 1.00 89.12 196 VAL A CA 1
ATOM 1581 C C . VAL A 1 196 ? 20.207 20.927 -13.572 1.00 89.12 196 VAL A C 1
ATOM 1583 O O . VAL A 1 196 ? 19.079 20.976 -13.081 1.00 89.12 196 VAL A O 1
ATOM 1586 N N . THR A 1 197 ? 20.688 21.922 -14.318 1.00 90.94 197 THR A N 1
ATOM 1587 C CA . THR A 1 197 ? 19.921 23.141 -14.600 1.00 90.94 197 THR A CA 1
ATOM 1588 C C . THR A 1 197 ? 18.586 22.804 -15.266 1.00 90.94 197 THR A C 1
ATOM 1590 O O . THR A 1 197 ? 18.547 22.174 -16.316 1.00 90.94 197 THR A O 1
ATOM 1593 N N . GLY A 1 198 ? 17.482 23.250 -14.661 1.00 88.81 198 GLY A N 1
ATOM 1594 C CA . GLY A 1 198 ? 16.128 23.028 -15.180 1.00 88.81 198 GLY A CA 1
ATOM 1595 C C . GLY A 1 198 ? 15.491 21.690 -14.791 1.00 88.81 198 GLY A C 1
ATOM 1596 O O . GLY A 1 198 ? 14.294 21.523 -15.013 1.00 88.81 198 GLY A O 1
ATOM 1597 N N . TRP A 1 199 ? 16.227 20.776 -14.153 1.00 89.81 199 TRP A N 1
ATOM 1598 C CA . TRP A 1 199 ? 15.697 19.506 -13.663 1.00 89.81 199 TRP A CA 1
ATOM 1599 C C . TRP A 1 199 ? 15.569 19.536 -12.137 1.00 89.81 199 TRP A C 1
ATOM 1601 O O . TRP A 1 199 ? 16.525 19.829 -11.421 1.00 89.81 199 TRP A O 1
ATOM 1611 N N . LYS A 1 200 ? 14.354 19.295 -11.632 1.00 88.50 200 LYS A N 1
ATOM 1612 C CA . LYS A 1 200 ? 14.020 19.485 -10.209 1.00 88.50 200 LYS A CA 1
ATOM 1613 C C . LYS A 1 200 ? 14.348 18.276 -9.335 1.00 88.50 200 LYS A C 1
ATOM 1615 O O . LYS A 1 200 ? 14.373 18.418 -8.116 1.00 88.50 200 LYS A O 1
ATOM 1620 N N . GLY A 1 201 ? 14.554 17.113 -9.943 1.00 87.56 201 GLY A N 1
ATOM 1621 C CA . GLY A 1 201 ? 14.745 15.852 -9.244 1.00 87.56 201 GLY A CA 1
ATOM 1622 C C . GLY A 1 201 ? 14.045 14.692 -9.940 1.00 87.56 201 GLY A C 1
ATOM 1623 O O . GLY A 1 201 ? 13.446 14.843 -11.006 1.00 87.56 201 GLY A O 1
ATOM 1624 N N . LEU A 1 202 ? 14.133 13.526 -9.317 1.00 88.75 202 LEU A N 1
ATOM 1625 C CA . LEU A 1 202 ? 13.655 12.261 -9.845 1.00 88.75 202 LEU A CA 1
ATOM 1626 C C . LEU A 1 202 ? 12.190 12.019 -9.488 1.00 88.75 202 LEU A C 1
ATOM 1628 O O . LEU A 1 202 ? 11.842 11.913 -8.313 1.00 88.75 202 LEU A O 1
ATOM 1632 N N . GLU A 1 203 ? 11.356 11.831 -10.506 1.00 90.12 203 GLU A N 1
ATOM 1633 C CA . GLU A 1 203 ? 10.010 11.285 -10.350 1.00 90.12 203 GLU A CA 1
ATOM 1634 C C . GLU A 1 203 ? 9.998 9.803 -10.725 1.00 90.12 203 GLU A C 1
ATOM 1636 O O . GLU A 1 203 ? 10.308 9.420 -11.859 1.00 90.12 203 GLU A O 1
ATOM 1641 N N . TYR A 1 204 ? 9.638 8.955 -9.765 1.00 86.81 204 TYR A N 1
ATOM 1642 C CA . TYR A 1 204 ? 9.654 7.504 -9.927 1.00 86.81 204 TYR A CA 1
ATOM 1643 C C . TYR A 1 204 ? 8.385 6.861 -9.376 1.00 86.81 204 TYR A C 1
ATOM 1645 O O . TYR A 1 204 ? 7.741 7.375 -8.461 1.00 86.81 204 TYR A O 1
ATOM 1653 N N . LYS A 1 205 ? 8.022 5.703 -9.931 1.00 86.19 205 LYS A N 1
ATOM 1654 C CA . LYS A 1 205 ? 6.888 4.920 -9.431 1.00 86.19 205 LYS A CA 1
ATOM 1655 C C . LYS A 1 205 ? 7.322 4.090 -8.226 1.00 86.19 205 LYS A C 1
ATOM 1657 O O . LYS A 1 205 ? 8.183 3.223 -8.354 1.00 86.19 205 LYS A O 1
ATOM 1662 N N . ALA A 1 206 ? 6.685 4.303 -7.077 1.00 85.25 206 ALA A N 1
ATOM 1663 C CA . ALA A 1 206 ? 6.831 3.461 -5.892 1.00 85.25 206 ALA A CA 1
ATOM 1664 C C . ALA A 1 206 ? 6.127 2.114 -6.130 1.00 85.25 206 ALA A C 1
ATOM 1666 O O . ALA A 1 206 ? 4.959 1.917 -5.776 1.00 85.25 206 ALA A O 1
ATOM 1667 N N . ALA A 1 207 ? 6.823 1.213 -6.827 1.00 81.75 207 ALA A N 1
ATOM 1668 C CA . ALA A 1 207 ? 6.336 -0.114 -7.185 1.00 81.75 207 ALA A CA 1
ATOM 1669 C C . ALA A 1 207 ? 5.840 -0.873 -5.943 1.00 81.75 207 ALA A C 1
ATOM 1671 O O . ALA A 1 207 ? 6.524 -0.912 -4.922 1.00 81.75 207 ALA A O 1
ATOM 1672 N N . PHE A 1 208 ? 4.661 -1.490 -6.031 1.00 85.44 208 PHE A N 1
ATOM 1673 C CA . PHE A 1 208 ? 4.221 -2.475 -5.041 1.00 85.44 208 PHE A CA 1
ATOM 1674 C C . PHE A 1 208 ? 4.527 -3.893 -5.539 1.00 85.44 208 PHE A C 1
ATOM 1676 O O . PHE A 1 208 ? 4.548 -4.132 -6.751 1.00 85.44 208 PHE A O 1
ATOM 1683 N N . PRO A 1 209 ? 4.779 -4.850 -4.634 1.00 86.44 209 PRO A N 1
ATOM 1684 C CA . PRO A 1 209 ? 5.083 -6.213 -5.039 1.00 86.44 209 PRO A CA 1
ATOM 1685 C C . PRO A 1 209 ? 3.834 -6.904 -5.597 1.00 86.44 209 PRO A C 1
ATOM 1687 O O . PRO A 1 209 ? 2.721 -6.715 -5.110 1.00 86.44 209 PRO A O 1
ATOM 1690 N N . LYS A 1 210 ? 4.011 -7.741 -6.627 1.00 86.94 210 LYS A N 1
ATOM 1691 C CA . LYS A 1 210 ? 2.897 -8.511 -7.211 1.00 86.94 210 LYS A CA 1
ATOM 1692 C C . LYS A 1 210 ? 2.241 -9.412 -6.163 1.00 86.94 210 LYS A C 1
ATOM 1694 O O . LYS A 1 210 ? 1.021 -9.507 -6.112 1.00 86.94 210 LYS A O 1
ATOM 1699 N N . LEU A 1 211 ? 3.056 -10.050 -5.327 1.00 91.88 211 LEU A N 1
ATOM 1700 C CA . LEU A 1 211 ? 2.594 -10.844 -4.197 1.00 91.88 211 LEU A CA 1
ATOM 1701 C C . LEU A 1 211 ? 2.542 -9.966 -2.953 1.00 91.88 211 LEU A C 1
ATOM 1703 O O . LEU A 1 211 ? 3.480 -9.214 -2.682 1.00 91.88 211 LEU A O 1
ATOM 1707 N N . LYS A 1 212 ? 1.458 -10.085 -2.189 1.00 93.44 212 LYS A N 1
ATOM 1708 C CA . LYS A 1 212 ? 1.356 -9.438 -0.886 1.00 93.44 212 LYS A CA 1
ATOM 1709 C C . LYS A 1 212 ? 2.467 -9.968 0.030 1.00 93.44 212 LYS A C 1
ATOM 1711 O O . LYS A 1 212 ? 2.563 -11.188 0.180 1.00 93.44 212 LYS A O 1
ATOM 1716 N N . PRO A 1 213 ? 3.289 -9.101 0.647 1.00 93.31 213 PRO A N 1
ATOM 1717 C CA . PRO A 1 213 ? 4.334 -9.553 1.555 1.00 93.31 213 PRO A CA 1
ATOM 1718 C C . PRO A 1 213 ? 3.723 -10.349 2.717 1.00 93.31 213 PRO A C 1
ATOM 1720 O O . PRO A 1 213 ? 2.792 -9.851 3.356 1.00 93.31 213 PRO A O 1
ATOM 1723 N N . PRO A 1 214 ? 4.219 -11.562 3.022 1.00 93.12 214 PRO A N 1
ATOM 1724 C CA . PRO A 1 214 ? 3.649 -12.394 4.082 1.00 93.12 214 PRO A CA 1
ATOM 1725 C C . PRO A 1 214 ? 3.811 -11.757 5.468 1.00 93.12 214 PRO A C 1
ATOM 1727 O O . PRO A 1 214 ? 2.935 -11.906 6.315 1.00 93.12 214 PRO A O 1
ATOM 1730 N N . GLY A 1 215 ? 4.895 -11.003 5.678 1.00 94.12 215 GLY A N 1
ATOM 1731 C CA . GLY A 1 215 ? 5.130 -10.216 6.890 1.00 94.12 215 GLY A CA 1
ATOM 1732 C C . GLY A 1 215 ? 4.431 -8.852 6.912 1.00 94.12 215 GLY A C 1
ATOM 1733 O O . GLY A 1 215 ? 4.593 -8.113 7.881 1.00 94.12 215 GLY A O 1
ATOM 1734 N N . ALA A 1 216 ? 3.671 -8.507 5.863 1.00 95.50 216 ALA A N 1
ATOM 1735 C CA . ALA A 1 216 ? 3.088 -7.182 5.658 1.00 95.50 216 ALA A CA 1
ATOM 1736 C C . ALA A 1 216 ? 4.137 -6.074 5.895 1.00 95.50 216 ALA A C 1
ATOM 1738 O O . ALA A 1 216 ? 5.198 -6.115 5.277 1.00 95.50 216 ALA A O 1
ATOM 1739 N N . ASN A 1 217 ? 3.860 -5.106 6.770 1.00 96.06 217 ASN A N 1
ATOM 1740 C CA . ASN A 1 217 ? 4.826 -4.107 7.230 1.00 96.06 217 ASN A CA 1
ATOM 1741 C C . ASN A 1 217 ? 5.194 -4.280 8.721 1.00 96.06 217 ASN A C 1
ATOM 1743 O O . ASN A 1 217 ? 5.486 -3.304 9.407 1.00 96.06 217 ASN A O 1
ATOM 1747 N N . PHE A 1 218 ? 5.109 -5.506 9.250 1.00 97.00 218 PHE A N 1
ATOM 1748 C CA . PHE A 1 218 ? 5.484 -5.822 10.638 1.00 97.00 218 PHE A CA 1
ATOM 1749 C C . PHE A 1 218 ? 6.934 -6.293 10.775 1.00 97.00 218 PHE A C 1
ATOM 1751 O O . PHE A 1 218 ? 7.461 -6.355 11.882 1.00 97.00 218 PHE A O 1
ATOM 1758 N N . TYR A 1 219 ? 7.550 -6.650 9.654 1.00 95.75 219 TYR A N 1
ATOM 1759 C CA . TYR A 1 219 ? 8.881 -7.226 9.546 1.00 95.75 219 TYR A CA 1
ATOM 1760 C C . TYR A 1 219 ? 9.611 -6.560 8.375 1.00 95.75 219 TYR A C 1
ATOM 1762 O O . TYR A 1 219 ? 8.933 -6.084 7.454 1.00 95.75 219 TYR A O 1
ATOM 1770 N N . PRO A 1 220 ? 10.957 -6.561 8.352 1.00 94.06 220 PRO A N 1
ATOM 1771 C CA . PRO A 1 220 ? 11.695 -6.065 7.200 1.00 94.06 220 PRO A CA 1
ATOM 1772 C C . PRO A 1 220 ? 11.281 -6.830 5.931 1.00 94.06 220 PRO A C 1
ATOM 1774 O O . PRO A 1 220 ? 11.080 -8.047 5.985 1.00 94.06 220 PRO A O 1
ATOM 1777 N N . PRO A 1 221 ? 11.116 -6.146 4.786 1.00 89.25 221 PRO A N 1
ATOM 1778 C CA . PRO A 1 221 ? 10.542 -6.743 3.578 1.00 89.25 221 PRO A CA 1
ATOM 1779 C C . PRO A 1 221 ? 11.420 -7.832 2.945 1.00 89.25 221 PRO A C 1
ATOM 1781 O O . PRO A 1 221 ? 10.916 -8.642 2.168 1.00 89.25 221 PRO A O 1
ATOM 1784 N N . ASP A 1 222 ? 12.714 -7.833 3.254 1.00 89.44 222 ASP A N 1
ATOM 1785 C CA . ASP A 1 222 ? 13.711 -8.803 2.804 1.00 89.44 222 ASP A CA 1
ATOM 1786 C C . ASP A 1 222 ? 13.957 -9.935 3.817 1.00 89.44 222 ASP A C 1
ATOM 1788 O O . ASP A 1 222 ? 14.661 -10.891 3.497 1.00 89.44 222 ASP A O 1
ATOM 1792 N N . MET A 1 223 ? 13.377 -9.847 5.021 1.00 92.88 223 MET A N 1
ATOM 1793 C CA . MET A 1 223 ? 13.592 -10.825 6.082 1.00 92.88 223 MET A CA 1
ATOM 1794 C C . MET A 1 223 ? 12.781 -12.096 5.827 1.00 92.88 223 MET A C 1
ATOM 1796 O O . MET A 1 223 ? 11.558 -12.060 5.647 1.00 92.88 223 MET A O 1
ATOM 1800 N N . ASP A 1 224 ? 13.454 -13.243 5.898 1.00 93.19 224 ASP A N 1
ATOM 1801 C CA . ASP A 1 224 ? 12.799 -14.545 5.880 1.00 93.19 224 ASP A CA 1
ATOM 1802 C C . ASP A 1 224 ? 12.556 -15.106 7.296 1.00 93.19 224 ASP A C 1
ATOM 1804 O O . ASP A 1 224 ? 13.026 -14.602 8.322 1.00 93.19 224 ASP A O 1
ATOM 1808 N N . LYS A 1 225 ? 11.781 -16.192 7.370 1.00 94.50 225 LYS A N 1
ATOM 1809 C CA . LYS A 1 225 ? 11.454 -16.835 8.649 1.00 94.50 225 LYS A CA 1
ATOM 1810 C C . LYS A 1 225 ? 12.690 -17.421 9.348 1.00 94.50 225 LYS A C 1
ATOM 1812 O O . LYS A 1 225 ? 12.715 -17.492 10.577 1.00 94.50 225 LYS A O 1
ATOM 1817 N N . MET A 1 226 ? 13.682 -17.883 8.587 1.00 94.88 226 MET A N 1
ATOM 1818 C CA . MET A 1 226 ? 14.887 -1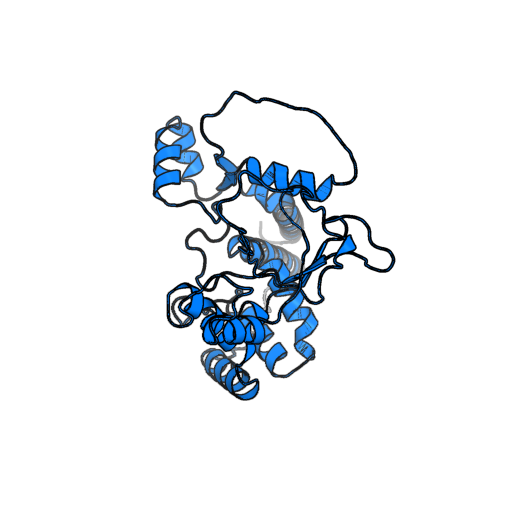8.505 9.131 1.00 94.88 226 MET A CA 1
ATOM 1819 C C . MET A 1 226 ? 15.779 -17.463 9.808 1.00 94.88 226 MET A C 1
ATOM 1821 O O . MET A 1 226 ? 16.265 -17.726 10.908 1.00 94.88 226 MET A O 1
ATOM 1825 N N . GLU A 1 227 ? 15.945 -16.292 9.192 1.00 94.94 227 GLU A N 1
ATOM 1826 C CA . GLU A 1 227 ? 16.646 -15.142 9.760 1.00 94.94 227 GLU A CA 1
ATOM 1827 C C . GLU A 1 227 ? 16.021 -14.752 11.103 1.00 94.94 227 GLU A C 1
ATOM 1829 O O . GLU A 1 227 ? 16.721 -14.725 12.119 1.00 94.94 227 GLU A O 1
ATOM 1834 N N . PHE A 1 228 ? 14.694 -14.576 11.150 1.00 95.44 228 PHE A N 1
ATOM 1835 C CA . PHE A 1 228 ? 13.987 -14.270 12.397 1.00 95.44 228 PHE A CA 1
ATOM 1836 C C . PHE A 1 228 ? 14.190 -15.350 13.471 1.00 95.44 228 PHE A C 1
ATOM 1838 O O . PHE A 1 228 ? 14.481 -15.041 14.626 1.00 95.44 228 PHE A O 1
ATOM 1845 N N . ASP A 1 229 ? 14.060 -16.634 13.116 1.00 95.62 229 ASP A N 1
ATOM 1846 C CA . ASP A 1 229 ? 14.215 -17.738 14.070 1.00 95.62 229 ASP A CA 1
ATOM 1847 C C . ASP A 1 229 ? 15.664 -17.912 14.563 1.00 95.62 229 ASP A C 1
ATOM 1849 O O . ASP A 1 229 ? 15.884 -18.396 15.679 1.00 95.62 229 ASP A O 1
ATOM 1853 N N . LEU A 1 230 ? 16.664 -17.550 13.755 1.00 95.25 230 LEU A N 1
ATOM 1854 C CA . LEU A 1 230 ? 18.070 -17.496 14.165 1.00 95.25 230 LEU A CA 1
ATOM 1855 C C . LEU A 1 230 ? 18.315 -16.331 15.124 1.00 95.25 230 LEU A C 1
ATOM 1857 O O . LEU A 1 230 ? 18.858 -16.558 16.206 1.00 95.25 230 LEU A O 1
ATOM 1861 N N . TRP A 1 231 ? 17.857 -15.129 14.764 1.00 95.56 231 TRP A N 1
ATOM 1862 C CA . TRP A 1 231 ? 17.967 -13.934 15.598 1.00 95.56 231 TRP A CA 1
ATOM 1863 C C . TRP A 1 231 ? 17.310 -14.142 16.962 1.00 95.56 231 TRP A C 1
ATOM 1865 O O . TRP A 1 231 ? 17.979 -14.052 17.989 1.00 95.56 231 TRP A O 1
ATOM 1875 N N . LYS A 1 232 ? 16.039 -14.560 16.978 1.00 95.56 232 LYS A N 1
ATOM 1876 C CA . LYS A 1 232 ? 15.273 -14.842 18.200 1.00 95.56 232 LYS A CA 1
ATOM 1877 C C . LYS A 1 232 ? 15.983 -15.836 19.121 1.00 95.56 232 LYS A C 1
ATOM 1879 O O . LYS A 1 232 ? 16.014 -15.630 20.328 1.00 95.56 232 LYS A O 1
ATOM 1884 N N . ARG A 1 233 ? 16.575 -16.913 18.584 1.00 95.06 233 ARG A N 1
ATOM 1885 C CA . ARG A 1 233 ? 17.310 -17.906 19.398 1.00 95.06 233 ARG A CA 1
ATOM 1886 C C . ARG A 1 233 ? 18.557 -17.336 20.073 1.00 95.06 233 ARG A C 1
ATOM 1888 O O . ARG A 1 233 ? 18.979 -17.892 21.083 1.00 95.06 233 ARG A O 1
ATOM 1895 N N . GLY A 1 234 ? 19.139 -16.276 19.516 1.00 92.88 234 GLY A N 1
ATOM 1896 C CA . GLY A 1 234 ? 20.264 -15.558 20.109 1.00 92.88 234 GLY A CA 1
ATOM 1897 C C . GLY A 1 234 ? 19.870 -14.614 21.249 1.00 92.88 234 GLY A C 1
ATOM 1898 O O . GLY A 1 234 ? 20.752 -14.170 21.981 1.00 92.88 234 GLY A O 1
ATOM 1899 N N . LEU A 1 235 ? 18.577 -14.317 21.423 1.00 94.56 235 LEU A N 1
ATOM 1900 C CA . LEU A 1 235 ? 18.095 -13.374 22.432 1.00 94.56 235 LEU A CA 1
ATOM 1901 C C . LEU A 1 235 ? 17.898 -14.033 23.811 1.00 94.56 235 LEU A C 1
ATOM 1903 O O . LEU A 1 235 ? 17.526 -15.212 23.891 1.00 94.56 235 LEU A O 1
ATOM 1907 N N . PRO A 1 236 ? 18.060 -13.269 24.908 1.00 95.19 236 PRO A N 1
ATOM 1908 C CA . PRO A 1 236 ? 17.553 -13.622 26.233 1.00 95.19 236 PRO A CA 1
ATOM 1909 C C . PRO A 1 236 ? 16.062 -13.996 26.216 1.00 95.19 236 PRO A C 1
ATOM 1911 O O . PRO A 1 236 ? 15.293 -13.518 25.385 1.00 95.19 236 PRO A O 1
ATOM 1914 N N . LYS A 1 237 ? 15.634 -14.871 27.134 1.00 92.81 237 LYS A N 1
ATOM 1915 C CA . LYS A 1 237 ? 14.278 -15.453 27.116 1.00 92.81 237 LYS A CA 1
ATOM 1916 C C . LYS A 1 237 ? 13.161 -14.407 27.248 1.00 92.81 237 LYS A C 1
ATOM 1918 O O . LYS A 1 237 ? 12.139 -14.533 26.588 1.00 92.81 237 LYS A O 1
ATOM 1923 N N . ASP A 1 238 ? 13.369 -13.395 28.076 1.00 91.44 238 ASP A N 1
ATOM 1924 C CA . ASP A 1 238 ? 12.488 -12.235 28.237 1.00 91.44 238 ASP A CA 1
ATOM 1925 C C . ASP A 1 238 ? 12.330 -11.451 26.925 1.00 91.44 238 ASP A C 1
ATOM 1927 O O . ASP A 1 238 ? 11.212 -11.146 26.514 1.00 91.44 238 ASP A O 1
ATOM 1931 N N . GLN A 1 239 ? 13.426 -11.233 26.198 1.00 92.62 239 GLN A N 1
ATOM 1932 C CA . GLN A 1 239 ? 13.386 -10.582 24.885 1.00 92.62 239 GLN A CA 1
ATOM 1933 C C . GLN A 1 239 ? 12.732 -11.467 23.812 1.00 92.62 239 GLN A C 1
ATOM 1935 O O . GLN A 1 239 ? 12.081 -10.959 22.905 1.00 92.62 239 GLN A O 1
ATOM 1940 N N . GLN A 1 240 ? 12.838 -12.799 23.908 1.00 93.94 240 GLN A N 1
ATOM 1941 C CA . GLN A 1 240 ? 12.130 -13.701 22.987 1.00 93.94 240 GLN A CA 1
ATOM 1942 C C . GLN A 1 240 ? 10.605 -13.554 23.083 1.00 93.94 240 GLN A C 1
ATOM 1944 O O . GLN A 1 240 ? 9.917 -13.617 22.062 1.00 93.94 240 GLN A O 1
ATOM 1949 N N . GLU A 1 241 ? 10.075 -13.362 24.293 1.00 91.69 241 GLU A N 1
ATOM 1950 C CA . GLU A 1 241 ? 8.646 -13.109 24.513 1.00 91.69 241 GLU A CA 1
ATOM 1951 C C . GLU A 1 241 ? 8.231 -11.750 23.933 1.00 91.69 241 GLU A C 1
ATOM 1953 O O . GLU A 1 241 ? 7.184 -11.644 23.296 1.00 91.69 241 GLU A O 1
ATOM 1958 N N . GLU A 1 242 ? 9.083 -10.731 24.057 1.00 92.06 242 GLU A N 1
ATOM 1959 C CA . GLU A 1 242 ? 8.845 -9.403 23.488 1.00 92.06 242 GLU A CA 1
ATOM 1960 C C . GLU A 1 242 ? 8.780 -9.425 21.952 1.00 92.06 242 GLU A C 1
ATOM 1962 O O . GLU A 1 242 ? 7.796 -8.965 21.366 1.00 92.06 242 GLU A O 1
ATOM 1967 N N . VAL A 1 243 ? 9.774 -10.015 21.278 1.00 94.12 243 VAL A N 1
ATOM 1968 C CA . VAL A 1 243 ? 9.842 -10.042 19.799 1.00 94.12 243 VAL A CA 1
ATOM 1969 C C . VAL A 1 243 ? 8.801 -10.965 19.158 1.00 94.12 243 VAL A C 1
ATOM 1971 O O . VAL A 1 243 ? 8.604 -10.936 17.944 1.00 94.12 243 VAL A O 1
ATOM 1974 N N . THR A 1 244 ? 8.141 -11.805 19.960 1.00 94.62 244 THR A N 1
ATOM 1975 C CA . THR A 1 244 ? 6.999 -12.635 19.541 1.00 94.62 244 THR A CA 1
ATOM 1976 C C . THR A 1 244 ? 5.653 -12.087 20.022 1.00 94.62 244 THR A C 1
ATOM 1978 O O . THR A 1 244 ? 4.611 -12.680 19.738 1.00 94.62 244 THR A O 1
ATOM 1981 N N . GLY A 1 245 ? 5.661 -10.950 20.723 1.00 94.31 245 GLY A N 1
ATOM 1982 C CA . GLY A 1 245 ? 4.470 -10.276 21.219 1.00 94.31 245 GLY A CA 1
ATOM 1983 C C . GLY A 1 245 ? 3.644 -9.613 20.114 1.00 94.31 245 GLY A C 1
ATOM 1984 O O . GLY A 1 245 ? 4.129 -9.297 19.031 1.00 94.31 245 GLY A O 1
ATOM 1985 N N . PHE A 1 246 ? 2.369 -9.354 20.410 1.00 96.69 246 PHE A N 1
ATOM 1986 C CA . PHE A 1 246 ? 1.406 -8.809 19.443 1.00 96.69 246 PHE A CA 1
ATOM 1987 C C . PHE A 1 246 ? 1.619 -7.335 19.075 1.00 96.69 246 PHE A C 1
ATOM 1989 O O . PHE A 1 246 ? 1.050 -6.870 18.092 1.00 96.69 246 PHE A O 1
ATOM 1996 N N . PHE A 1 247 ? 2.374 -6.585 19.880 1.00 97.12 247 PHE A N 1
ATOM 1997 C CA . PHE A 1 247 ? 2.407 -5.119 19.823 1.00 97.12 247 PHE A CA 1
ATOM 1998 C C . PHE A 1 247 ? 3.793 -4.565 19.506 1.00 97.12 247 PHE A C 1
ATOM 2000 O O . PHE A 1 247 ? 4.106 -3.447 19.906 1.00 97.12 247 PHE A O 1
ATOM 2007 N N . ASN A 1 248 ? 4.605 -5.340 18.790 1.00 96.62 248 ASN A N 1
ATOM 2008 C CA . ASN A 1 248 ? 5.927 -4.942 18.325 1.00 96.62 248 ASN A CA 1
ATOM 2009 C C . ASN A 1 248 ? 6.031 -5.147 16.809 1.00 96.62 248 ASN A C 1
ATOM 2011 O O . ASN A 1 248 ? 5.464 -6.095 16.264 1.00 96.62 248 ASN A O 1
ATOM 2015 N N . VAL A 1 249 ? 6.749 -4.256 16.128 1.00 97.19 249 VAL A N 1
ATOM 2016 C CA . VAL A 1 249 ? 7.256 -4.484 14.766 1.00 97.19 249 VAL A CA 1
ATOM 2017 C C . VAL A 1 249 ? 8.750 -4.764 14.833 1.00 97.19 249 VAL A C 1
ATOM 2019 O O . VAL A 1 249 ? 9.425 -4.281 15.738 1.00 97.19 249 VAL A O 1
ATOM 2022 N N . ILE A 1 250 ? 9.275 -5.534 13.889 1.00 96.56 250 ILE A N 1
ATOM 2023 C CA . ILE A 1 250 ? 10.710 -5.795 13.769 1.00 96.56 250 ILE A CA 1
ATOM 2024 C C . ILE A 1 250 ? 11.265 -4.927 12.645 1.00 96.56 250 ILE A C 1
ATOM 2026 O O . ILE A 1 250 ? 10.685 -4.876 11.559 1.00 96.56 250 ILE A O 1
ATOM 2030 N N . LYS A 1 251 ? 12.384 -4.252 12.904 1.00 94.94 251 LYS A N 1
ATOM 2031 C CA . LYS A 1 251 ? 13.050 -3.355 11.953 1.00 94.94 251 LYS A CA 1
ATOM 2032 C C . LYS A 1 251 ? 14.546 -3.625 11.883 1.00 94.94 251 LYS A C 1
ATOM 2034 O O . LYS A 1 251 ? 15.107 -4.237 12.795 1.00 94.94 251 LYS A O 1
ATOM 2039 N N . ARG A 1 252 ? 15.170 -3.146 10.804 1.00 92.88 252 ARG A N 1
ATOM 2040 C CA . ARG A 1 252 ? 16.626 -3.105 10.647 1.00 92.88 252 ARG A CA 1
ATOM 2041 C C . ARG A 1 252 ? 17.190 -1.770 11.118 1.00 92.88 252 ARG A C 1
ATOM 2043 O O . ARG A 1 252 ? 16.575 -0.732 10.869 1.00 92.88 252 ARG A O 1
ATOM 2050 N N . GLN A 1 253 ? 18.352 -1.753 11.771 1.00 87.75 253 GLN A N 1
ATOM 2051 C CA . GLN A 1 253 ? 19.024 -0.485 12.086 1.00 87.75 253 GLN A CA 1
ATOM 2052 C C . GLN A 1 253 ? 19.492 0.227 10.809 1.00 87.75 253 GLN A C 1
ATOM 2054 O O . GLN A 1 253 ? 19.468 1.459 10.753 1.00 87.75 253 GLN A O 1
ATOM 2059 N N . SER A 1 254 ? 19.837 -0.529 9.761 1.00 82.12 254 SER A N 1
ATOM 2060 C CA . SER A 1 254 ? 20.152 0.020 8.437 1.00 82.12 254 SER A CA 1
ATOM 2061 C C . SER A 1 254 ? 19.001 0.808 7.802 1.00 82.12 254 SER A C 1
ATOM 2063 O O . SER A 1 254 ? 19.244 1.763 7.068 1.00 82.12 254 SER A O 1
ATOM 2065 N N . ASP A 1 255 ? 17.744 0.457 8.087 1.00 77.94 255 ASP A N 1
ATOM 2066 C CA . ASP A 1 255 ? 16.596 1.197 7.547 1.00 77.94 255 ASP A CA 1
ATOM 2067 C C . ASP A 1 255 ? 16.527 2.610 8.146 1.00 77.94 255 ASP A C 1
ATOM 2069 O O . ASP A 1 255 ? 16.210 3.577 7.450 1.00 77.94 255 ASP A O 1
ATOM 2073 N N . LEU A 1 256 ? 16.914 2.754 9.421 1.00 68.88 256 LEU A N 1
ATOM 2074 C CA . LEU A 1 256 ? 16.985 4.047 10.100 1.00 68.88 256 LEU A CA 1
ATOM 2075 C C . LEU A 1 256 ? 18.057 4.954 9.496 1.00 68.88 256 LEU A C 1
ATOM 2077 O O . LEU A 1 256 ? 17.835 6.160 9.357 1.00 68.88 256 LEU A O 1
ATOM 2081 N N . SER A 1 257 ? 19.223 4.394 9.156 1.00 59.09 257 SER A N 1
ATOM 2082 C CA . SER A 1 257 ? 20.315 5.171 8.567 1.00 59.09 257 SER A CA 1
ATOM 2083 C C . SER A 1 257 ? 19.952 5.651 7.165 1.00 59.09 257 SER A C 1
ATOM 2085 O O . SER A 1 257 ? 20.205 6.810 6.854 1.00 59.09 257 SER A O 1
ATOM 2087 N N . ILE A 1 258 ? 19.258 4.835 6.363 1.00 58.88 258 ILE A N 1
ATOM 2088 C CA . ILE A 1 258 ? 18.772 5.231 5.034 1.00 58.88 258 ILE A CA 1
ATOM 2089 C C . ILE A 1 258 ? 17.712 6.335 5.135 1.00 58.88 258 ILE A C 1
ATOM 2091 O O . ILE A 1 258 ? 17.830 7.339 4.431 1.00 58.88 258 ILE A O 1
ATOM 2095 N N . GLU A 1 259 ? 16.709 6.209 6.013 1.00 57.53 259 GLU A N 1
ATOM 2096 C CA . GLU A 1 259 ? 15.699 7.264 6.205 1.00 57.53 259 GLU A CA 1
ATOM 2097 C C . GLU A 1 259 ? 16.341 8.571 6.701 1.00 57.53 259 GLU A C 1
ATOM 2099 O O . GLU A 1 259 ? 16.038 9.648 6.181 1.00 57.53 259 GLU A O 1
ATOM 2104 N N . THR A 1 260 ? 17.304 8.468 7.623 1.00 51.78 260 THR A N 1
ATOM 2105 C CA . THR A 1 260 ? 18.060 9.612 8.152 1.00 51.78 260 THR A CA 1
ATOM 2106 C C . THR A 1 260 ? 18.935 10.261 7.077 1.00 51.78 260 THR A C 1
ATOM 2108 O O . THR A 1 260 ? 18.965 11.486 6.969 1.00 51.78 260 THR A O 1
ATOM 2111 N N . SER A 1 261 ? 19.612 9.475 6.234 1.00 52.44 261 SER A N 1
ATOM 2112 C CA . SER A 1 261 ? 20.400 9.972 5.099 1.00 52.44 261 SER A CA 1
ATOM 2113 C C . SER A 1 261 ? 19.521 10.611 4.023 1.00 52.44 261 SER A C 1
ATOM 2115 O O . SER A 1 261 ? 19.902 11.640 3.471 1.00 52.44 261 SER A O 1
ATOM 2117 N N . MET A 1 262 ? 18.322 10.075 3.768 1.00 52.44 262 MET A N 1
ATOM 2118 C CA . MET A 1 262 ? 17.347 10.692 2.861 1.00 52.44 262 MET A CA 1
ATOM 2119 C C . MET A 1 262 ? 16.818 12.033 3.392 1.00 52.44 262 MET A C 1
ATOM 2121 O O . MET A 1 262 ? 16.513 12.921 2.597 1.00 52.44 262 MET A O 1
ATOM 2125 N N . THR A 1 263 ? 16.739 12.210 4.716 1.00 47.97 263 THR A N 1
ATOM 2126 C CA . THR A 1 263 ? 16.341 13.483 5.345 1.00 47.97 263 THR A CA 1
ATOM 2127 C C . THR A 1 263 ? 17.504 14.465 5.548 1.00 47.97 263 THR A C 1
ATOM 2129 O O . THR A 1 263 ? 17.269 15.671 5.571 1.00 47.97 263 THR A O 1
ATOM 2132 N N . ASN A 1 264 ? 18.748 13.975 5.658 1.00 44.22 264 ASN A N 1
ATOM 2133 C CA . ASN A 1 264 ? 19.952 14.753 5.997 1.00 44.22 264 ASN A CA 1
ATOM 2134 C C . ASN A 1 264 ? 20.924 14.977 4.824 1.00 44.22 264 ASN A C 1
ATOM 2136 O O . ASN A 1 264 ? 22.063 15.378 5.057 1.00 44.22 264 ASN A O 1
ATOM 2140 N N . LEU A 1 265 ? 20.494 14.826 3.567 1.00 46.97 265 LEU A N 1
ATOM 2141 C CA . LEU A 1 265 ? 21.272 15.155 2.352 1.00 46.97 265 LEU A CA 1
ATOM 2142 C C . LEU A 1 265 ? 21.712 16.644 2.230 1.00 46.97 265 LEU A C 1
ATOM 2144 O O . LEU A 1 265 ? 22.146 17.086 1.168 1.00 46.97 265 LEU A O 1
ATOM 2148 N N . GLY A 1 266 ? 21.639 17.424 3.317 1.00 43.53 266 GLY A N 1
ATOM 2149 C CA . GLY A 1 266 ? 22.161 18.786 3.452 1.00 43.53 266 GLY A CA 1
ATOM 2150 C C . GLY A 1 266 ? 23.262 18.983 4.506 1.00 43.53 266 GLY A C 1
ATOM 2151 O O . GLY A 1 266 ? 23.676 20.125 4.695 1.00 43.53 266 GLY A O 1
ATOM 2152 N N . VAL A 1 267 ? 23.741 17.941 5.199 1.00 37.81 267 VAL A N 1
ATOM 2153 C CA . VAL A 1 267 ? 24.863 18.065 6.152 1.00 37.81 267 VAL A CA 1
ATOM 2154 C C . VAL A 1 267 ? 25.829 16.894 5.970 1.00 37.81 267 VAL A C 1
ATOM 2156 O O . VAL A 1 267 ? 25.515 15.758 6.315 1.00 37.81 267 VAL A O 1
ATOM 2159 N N . GLU A 1 268 ? 27.015 17.176 5.426 1.00 36.78 268 GLU A N 1
ATOM 2160 C CA . GLU A 1 268 ? 28.148 16.249 5.466 1.00 36.78 268 GLU A CA 1
ATOM 2161 C C . GLU A 1 268 ? 28.580 16.060 6.925 1.00 36.78 268 GLU A C 1
ATOM 2163 O O . GLU A 1 268 ? 29.313 16.881 7.471 1.00 36.78 268 GLU A O 1
ATOM 2168 N N . ASN A 1 269 ? 28.139 14.975 7.557 1.00 35.19 269 ASN A N 1
ATOM 2169 C CA . ASN A 1 269 ? 28.762 14.489 8.781 1.00 35.19 269 ASN A CA 1
ATOM 2170 C C . ASN A 1 269 ? 29.595 13.254 8.439 1.00 35.19 269 ASN A C 1
ATOM 2172 O O . ASN A 1 269 ? 29.085 12.147 8.270 1.00 35.19 269 ASN A O 1
ATOM 2176 N N . HIS A 1 270 ? 30.900 13.483 8.317 1.00 38.59 270 HIS A N 1
ATOM 2177 C CA . HIS A 1 270 ? 31.925 12.453 8.380 1.00 38.59 270 HIS A CA 1
ATOM 2178 C C . HIS A 1 270 ? 32.069 11.993 9.834 1.00 38.59 270 HIS A C 1
ATOM 2180 O O . HIS A 1 270 ? 33.002 12.406 10.508 1.00 38.59 270 HIS A O 1
ATOM 2186 N N . ASP A 1 271 ? 31.175 11.128 10.307 1.00 34.12 271 ASP A N 1
ATOM 2187 C CA . ASP A 1 271 ? 31.418 10.385 11.543 1.00 34.12 271 ASP A CA 1
ATOM 2188 C C . ASP A 1 271 ? 31.284 8.885 11.273 1.00 34.12 271 ASP A C 1
ATOM 2190 O O . ASP A 1 271 ? 30.202 8.319 11.119 1.00 34.12 271 ASP A O 1
ATOM 2194 N N . ASN A 1 272 ? 32.455 8.256 11.163 1.00 40.78 272 ASN A N 1
ATOM 2195 C CA . ASN A 1 272 ? 32.649 6.814 11.207 1.00 40.78 272 ASN A CA 1
ATOM 2196 C C . ASN A 1 272 ? 32.424 6.342 12.650 1.00 40.78 272 ASN A C 1
ATOM 2198 O O . ASN A 1 272 ? 33.386 6.095 13.380 1.00 40.78 272 ASN A O 1
ATOM 2202 N N . ASP A 1 273 ? 31.168 6.180 13.054 1.00 34.47 273 ASP A N 1
ATOM 2203 C CA . ASP A 1 273 ? 30.861 5.472 14.293 1.00 34.47 273 ASP A CA 1
ATOM 2204 C C . ASP A 1 273 ? 30.736 3.972 14.020 1.00 34.47 273 ASP A C 1
ATOM 2206 O O . ASP A 1 273 ? 29.680 3.411 13.730 1.00 34.47 273 ASP A O 1
ATOM 2210 N N . ASN A 1 274 ? 31.891 3.314 14.144 1.00 41.31 274 ASN A N 1
ATOM 2211 C CA . ASN A 1 274 ? 32.001 1.893 14.440 1.00 41.31 274 ASN A CA 1
ATOM 2212 C C . ASN A 1 274 ? 31.298 1.600 15.777 1.00 41.31 274 ASN A C 1
ATOM 2214 O O . ASN A 1 274 ? 31.936 1.547 16.831 1.00 41.31 274 ASN A O 1
ATOM 2218 N N . VAL A 1 275 ? 29.990 1.342 15.741 1.00 38.44 275 VAL A N 1
ATOM 2219 C CA . VAL A 1 275 ? 29.297 0.680 16.853 1.00 38.44 275 VAL A CA 1
ATOM 2220 C C . VAL A 1 275 ? 29.504 -0.825 16.709 1.00 38.44 275 VAL A C 1
ATOM 2222 O O . VAL A 1 275 ? 28.674 -1.573 16.199 1.00 38.44 275 VAL A O 1
ATOM 2225 N N . ALA A 1 276 ? 30.666 -1.278 17.170 1.00 41.25 276 ALA A N 1
ATOM 2226 C CA . ALA A 1 276 ? 30.876 -2.675 17.506 1.00 41.25 276 ALA A CA 1
ATOM 2227 C C . ALA A 1 276 ? 29.987 -3.017 18.716 1.00 41.25 276 ALA A C 1
ATOM 2229 O O . ALA A 1 276 ? 30.332 -2.671 19.846 1.00 41.25 276 ALA A O 1
ATOM 2230 N N . GLY A 1 277 ? 28.831 -3.660 18.494 1.00 41.06 277 GLY A N 1
ATOM 2231 C CA . GLY A 1 277 ? 27.948 -3.994 19.618 1.00 41.06 277 GLY A CA 1
ATOM 2232 C C . GLY A 1 277 ? 26.576 -4.624 19.355 1.00 41.06 277 GLY A C 1
ATOM 2233 O O . GLY A 1 277 ? 25.694 -4.416 20.173 1.00 41.06 277 GLY A O 1
ATOM 2234 N N . SER A 1 278 ? 26.356 -5.384 18.280 1.00 43.62 278 SER A N 1
ATOM 2235 C CA . SER A 1 278 ? 25.271 -6.385 18.187 1.00 43.62 278 SER A CA 1
ATOM 2236 C C . SER A 1 278 ? 25.535 -7.260 16.965 1.00 43.62 278 SER A C 1
ATOM 2238 O O . SER A 1 278 ? 25.778 -6.741 15.882 1.00 43.62 278 SER A O 1
ATOM 2240 N N . ALA A 1 279 ? 25.515 -8.584 17.107 1.00 57.72 279 ALA A N 1
ATOM 2241 C CA . ALA A 1 279 ? 25.774 -9.505 15.995 1.00 57.72 279 ALA A CA 1
ATOM 2242 C C . ALA A 1 279 ? 24.638 -9.543 14.946 1.00 57.72 279 ALA A C 1
ATOM 2244 O O . ALA A 1 279 ? 24.732 -10.287 13.973 1.00 57.72 279 ALA A O 1
ATOM 2245 N N . THR A 1 280 ? 23.564 -8.772 15.145 1.00 70.31 280 THR A N 1
ATOM 2246 C CA . THR A 1 280 ? 22.371 -8.767 14.294 1.00 70.31 280 THR A CA 1
ATOM 2247 C C . THR A 1 280 ? 21.795 -7.360 14.160 1.00 70.31 280 THR A C 1
ATOM 2249 O O . THR A 1 280 ? 21.592 -6.689 15.172 1.00 70.31 280 THR A O 1
ATOM 2252 N N . ASP A 1 281 ? 21.474 -6.976 12.924 1.00 88.50 281 ASP A N 1
ATOM 2253 C CA . ASP A 1 281 ? 20.903 -5.682 12.501 1.00 88.50 281 ASP A CA 1
ATOM 2254 C C . ASP A 1 281 ? 19.413 -5.502 12.893 1.00 88.50 281 ASP A C 1
ATOM 2256 O O . ASP A 1 281 ? 18.774 -4.519 12.545 1.00 88.50 281 ASP A O 1
ATOM 2260 N N . LEU A 1 282 ? 18.821 -6.460 13.615 1.00 94.06 282 LEU A N 1
ATOM 2261 C CA . LEU A 1 282 ? 17.388 -6.505 13.926 1.00 94.06 282 LEU A CA 1
ATOM 2262 C C . LEU A 1 282 ? 17.076 -6.012 15.343 1.00 94.06 282 LEU A C 1
ATOM 2264 O O . LEU A 1 282 ? 17.786 -6.335 16.299 1.00 94.06 282 LEU A O 1
ATOM 2268 N N . TYR A 1 283 ? 15.961 -5.294 15.489 1.00 93.81 283 TYR A N 1
ATOM 2269 C CA . TYR A 1 283 ? 15.416 -4.870 16.780 1.00 93.81 283 TYR A CA 1
ATOM 2270 C C . TYR A 1 283 ? 13.885 -4.744 16.746 1.00 93.81 283 TYR A C 1
ATOM 2272 O O . TYR A 1 283 ? 13.281 -4.624 15.677 1.00 93.81 283 TYR A O 1
ATOM 2280 N N . ALA A 1 284 ? 13.253 -4.796 17.922 1.00 95.31 284 ALA A N 1
ATOM 2281 C CA . ALA A 1 284 ? 11.814 -4.606 18.078 1.00 95.31 284 ALA A CA 1
ATOM 2282 C C . ALA A 1 284 ? 11.470 -3.141 18.380 1.00 95.31 284 ALA A C 1
ATOM 2284 O O . ALA A 1 284 ? 12.175 -2.473 19.134 1.00 95.31 284 ALA A O 1
ATOM 2285 N N . VAL A 1 285 ? 10.361 -2.665 17.813 1.00 95.81 285 VAL A N 1
ATOM 2286 C CA . VAL A 1 285 ? 9.774 -1.348 18.076 1.00 95.81 285 VAL A CA 1
ATOM 2287 C C . VAL A 1 285 ? 8.337 -1.533 18.563 1.00 95.81 285 VAL A C 1
ATOM 2289 O O . VAL A 1 285 ? 7.505 -2.052 17.808 1.00 95.81 285 VAL A O 1
ATOM 2292 N N . PRO A 1 286 ? 8.006 -1.096 19.788 1.00 97.06 286 PRO A N 1
ATOM 2293 C CA . PRO A 1 286 ? 6.641 -1.124 20.291 1.00 97.06 286 PRO A CA 1
ATOM 2294 C C . PRO A 1 286 ? 5.684 -0.289 19.443 1.00 97.06 286 PRO A C 1
ATOM 2296 O O . PRO A 1 286 ? 6.018 0.800 18.982 1.00 97.06 286 PRO A O 1
ATOM 2299 N N . TYR A 1 287 ? 4.438 -0.739 19.298 1.00 97.88 287 TYR A N 1
ATOM 2300 C CA . TYR A 1 287 ? 3.404 -0.026 18.536 1.00 97.88 287 TYR A CA 1
ATOM 2301 C C . TYR A 1 287 ? 3.163 1.395 19.056 1.00 97.88 287 TYR A C 1
ATOM 2303 O O . TYR A 1 287 ? 2.844 2.286 18.271 1.00 97.88 287 TYR A O 1
ATOM 2311 N N . CYS A 1 288 ? 3.319 1.618 20.366 1.00 97.06 288 CYS A N 1
ATOM 2312 C CA . CYS A 1 288 ? 3.192 2.944 20.972 1.00 97.06 288 CYS A CA 1
ATOM 2313 C C . CYS A 1 288 ? 4.280 3.925 20.512 1.00 97.06 288 CYS A C 1
ATOM 2315 O O . CYS A 1 288 ? 4.042 5.132 20.537 1.00 97.06 288 CYS A O 1
ATOM 2317 N N . GLU A 1 289 ? 5.431 3.422 20.066 1.00 96.56 289 GLU A N 1
ATOM 2318 C CA . GLU A 1 289 ? 6.505 4.209 19.464 1.00 96.56 289 GLU A CA 1
ATOM 2319 C C . GLU A 1 289 ? 6.337 4.281 17.944 1.00 96.56 289 GLU A C 1
ATOM 2321 O O . GLU A 1 289 ? 6.289 5.381 17.393 1.00 96.56 289 GLU A O 1
ATOM 2326 N N . GLU A 1 290 ? 6.133 3.136 17.284 1.00 95.88 290 GLU A N 1
ATOM 2327 C CA . GLU A 1 290 ? 5.990 3.041 15.824 1.00 95.88 290 GLU A CA 1
ATOM 2328 C C . GLU A 1 290 ? 4.838 3.902 15.290 1.00 95.88 290 GLU A C 1
ATOM 2330 O O . GLU A 1 290 ? 4.976 4.620 14.300 1.00 95.88 290 GLU A O 1
ATOM 2335 N N . TYR A 1 291 ? 3.689 3.866 15.968 1.00 97.06 291 TYR A N 1
ATOM 2336 C CA . TYR A 1 291 ? 2.478 4.581 15.563 1.00 97.06 291 TYR A CA 1
ATOM 2337 C C . TYR A 1 291 ? 2.163 5.757 16.490 1.00 97.06 291 TYR A C 1
ATOM 2339 O O . TYR A 1 291 ? 1.014 6.206 16.550 1.00 97.06 291 TYR A O 1
ATOM 2347 N N . LYS A 1 292 ? 3.167 6.278 17.211 1.00 97.25 292 LYS A N 1
ATOM 2348 C CA . LYS A 1 292 ? 3.004 7.279 18.276 1.00 97.25 292 LYS A CA 1
ATOM 2349 C C . LYS A 1 292 ? 2.121 8.458 17.877 1.00 97.25 292 LYS A C 1
ATOM 2351 O O . LYS A 1 292 ? 1.196 8.798 18.604 1.00 97.25 292 LYS A O 1
ATOM 2356 N N . SER A 1 293 ? 2.376 9.073 16.719 1.00 96.81 293 SER A N 1
ATOM 2357 C CA . SER A 1 293 ? 1.617 10.247 16.254 1.00 96.81 293 SER A CA 1
ATOM 2358 C C . SER A 1 293 ? 0.119 9.946 16.108 1.00 96.81 293 SER A C 1
ATOM 2360 O O . SER A 1 293 ? -0.724 10.660 16.656 1.00 96.81 293 SER A O 1
ATOM 2362 N N . SER A 1 294 ? -0.213 8.843 15.437 1.00 97.12 294 SER A N 1
ATOM 2363 C CA . SER A 1 294 ? -1.591 8.388 15.250 1.00 97.12 294 SER A CA 1
ATOM 2364 C C . SER A 1 294 ? -2.235 7.966 16.573 1.00 97.12 294 SER A C 1
ATOM 2366 O O . SER A 1 294 ? -3.370 8.346 16.855 1.00 97.12 294 SER A O 1
ATOM 2368 N N . LEU A 1 295 ? -1.513 7.229 17.420 1.00 98.19 295 LEU A N 1
ATOM 2369 C CA . LEU A 1 295 ? -2.032 6.757 18.704 1.00 98.19 295 LEU A CA 1
ATOM 2370 C C . LEU A 1 295 ? -2.279 7.897 19.696 1.00 98.19 295 LEU A C 1
ATOM 2372 O O . LEU A 1 295 ? -3.309 7.881 20.362 1.00 98.19 295 LEU A O 1
ATOM 2376 N N . MET A 1 296 ? -1.412 8.914 19.750 1.00 98.12 296 MET A N 1
ATOM 2377 C CA . MET A 1 296 ? -1.650 10.116 20.562 1.00 98.12 296 MET A CA 1
ATOM 2378 C C . MET A 1 296 ? -2.921 10.837 20.110 1.00 98.12 296 MET A C 1
ATOM 2380 O O . MET A 1 296 ? -3.798 11.104 20.927 1.00 98.12 296 MET A O 1
ATOM 2384 N N . LYS A 1 297 ? -3.084 11.056 18.799 1.00 98.25 297 LYS A N 1
ATOM 2385 C CA . LYS A 1 297 ? -4.289 11.689 18.245 1.00 98.25 297 LYS A CA 1
ATOM 2386 C C . LYS A 1 297 ? -5.562 10.893 18.548 1.00 98.25 297 LYS A C 1
ATOM 2388 O O . LYS A 1 297 ? -6.604 11.471 18.849 1.00 98.25 297 LYS A O 1
ATOM 2393 N N . ALA A 1 298 ? -5.503 9.566 18.443 1.00 98.31 298 ALA A N 1
ATOM 2394 C CA . ALA A 1 298 ? -6.632 8.711 18.785 1.00 98.31 298 ALA A CA 1
ATOM 2395 C C . ALA A 1 298 ? -6.943 8.755 20.289 1.00 98.31 298 ALA A C 1
ATOM 2397 O O . ALA A 1 298 ? -8.110 8.858 20.659 1.00 98.31 298 ALA A O 1
ATOM 2398 N N . ALA A 1 299 ? -5.917 8.727 21.144 1.00 98.25 299 ALA A N 1
ATOM 2399 C CA . ALA A 1 299 ? -6.069 8.815 22.592 1.00 98.25 299 ALA A CA 1
ATOM 2400 C C . ALA A 1 299 ? -6.694 10.150 23.023 1.00 98.25 299 ALA A C 1
ATOM 2402 O O . ALA A 1 299 ? -7.621 10.143 23.827 1.00 98.25 299 ALA A O 1
ATOM 2403 N N . GLU A 1 300 ? -6.265 11.277 22.448 1.00 98.38 300 GLU A N 1
ATOM 2404 C CA . GLU A 1 300 ? -6.861 12.599 22.693 1.00 98.38 300 GLU A CA 1
ATOM 2405 C C . GLU A 1 300 ? -8.365 12.611 22.384 1.00 98.38 300 GLU A C 1
ATOM 2407 O O . GLU A 1 300 ? -9.171 13.017 23.222 1.00 98.38 300 GLU A O 1
ATOM 2412 N N . LEU A 1 301 ? -8.756 12.093 21.213 1.00 98.44 301 LEU A N 1
ATOM 2413 C CA . LEU A 1 301 ? -10.161 11.997 20.803 1.00 98.44 301 LEU A CA 1
ATOM 2414 C C . LEU A 1 301 ? -10.982 11.103 21.742 1.00 98.44 301 LEU A C 1
ATOM 2416 O O . LEU A 1 301 ? -12.131 11.423 22.048 1.00 98.44 301 LEU A O 1
ATOM 2420 N N . LEU A 1 302 ? -10.413 9.983 22.193 1.00 98.19 302 LEU A N 1
ATOM 2421 C CA . LEU A 1 302 ? -11.082 9.062 23.114 1.00 98.19 302 LEU A CA 1
ATOM 2422 C C . LEU A 1 302 ? -11.203 9.646 24.526 1.00 98.19 302 LEU A C 1
ATOM 2424 O O . LEU A 1 302 ? -12.241 9.471 25.160 1.00 98.19 302 LEU A O 1
ATOM 2428 N N . HIS A 1 303 ? -10.197 10.382 25.002 1.00 97.94 303 HIS A N 1
ATOM 2429 C CA . HIS A 1 303 ? -10.278 11.108 26.268 1.00 97.94 303 HIS A CA 1
ATOM 2430 C C . HIS A 1 303 ? -11.348 12.201 26.223 1.00 97.94 303 HIS A C 1
ATOM 2432 O O . HIS A 1 303 ? -12.155 12.306 27.146 1.00 97.94 303 HIS A O 1
ATOM 2438 N N . GLU A 1 304 ? -11.409 12.978 25.139 1.00 97.56 304 GLU A N 1
ATOM 2439 C CA . GLU A 1 304 ? -12.460 13.980 24.948 1.00 97.56 304 GLU A CA 1
ATOM 2440 C C . GLU A 1 304 ? -13.852 13.324 24.898 1.00 97.56 304 GLU A C 1
ATOM 2442 O O . GLU A 1 304 ? -14.784 13.809 25.539 1.00 97.56 304 GLU A O 1
ATOM 2447 N N . ALA A 1 305 ? -13.989 12.178 24.220 1.00 97.00 305 ALA A N 1
ATOM 2448 C CA . ALA A 1 305 ? -15.231 11.406 24.206 1.00 97.00 305 ALA A CA 1
ATOM 2449 C C . ALA A 1 305 ? -15.629 10.920 25.610 1.00 97.00 305 ALA A C 1
ATOM 2451 O O . ALA A 1 305 ? -16.795 11.036 25.992 1.00 97.00 305 ALA A O 1
ATOM 2452 N N . GLY A 1 306 ? -14.660 10.426 26.387 1.00 95.88 306 GLY A N 1
ATOM 2453 C CA . GLY A 1 306 ? -14.844 9.976 27.767 1.00 95.88 306 GLY A CA 1
ATOM 2454 C C . GLY A 1 306 ? -15.313 11.082 28.718 1.00 95.88 306 GLY A C 1
ATOM 2455 O O . GLY A 1 306 ? -16.059 10.809 29.649 1.00 95.88 306 GLY A O 1
ATOM 2456 N N . ASN A 1 307 ? -14.955 12.340 28.453 1.00 95.25 307 ASN A N 1
ATOM 2457 C CA . ASN A 1 307 ? -15.428 13.485 29.240 1.00 95.25 307 ASN A CA 1
ATOM 2458 C C . ASN A 1 307 ? -16.862 13.922 28.889 1.00 95.25 307 ASN A C 1
ATOM 2460 O O . ASN A 1 307 ? -17.471 14.686 29.636 1.00 95.25 307 ASN A O 1
ATOM 2464 N N . LEU A 1 308 ? -17.381 13.494 27.735 1.00 92.81 308 LEU A N 1
ATOM 2465 C CA . LEU A 1 308 ? -18.694 13.893 27.216 1.00 92.81 308 LEU A CA 1
ATOM 2466 C C . LEU A 1 308 ? -19.777 12.833 27.424 1.00 92.81 308 LEU A C 1
ATOM 2468 O O . LEU A 1 308 ? -20.961 13.174 27.402 1.00 92.81 308 LEU A O 1
ATOM 2472 N N . THR A 1 309 ? -19.388 11.566 27.574 1.00 88.38 309 THR A N 1
ATOM 2473 C CA . THR A 1 309 ? -20.330 10.470 27.820 1.00 88.38 309 THR A CA 1
ATOM 2474 C C . THR A 1 309 ? -21.019 10.636 29.170 1.00 88.38 309 THR A C 1
ATOM 2476 O O . THR A 1 309 ? -20.419 11.057 30.158 1.00 88.38 309 THR A O 1
ATOM 2479 N N . SER A 1 310 ? -22.304 10.299 29.199 1.00 75.88 310 SER A N 1
ATOM 2480 C CA . SER A 1 310 ? -23.110 10.295 30.423 1.00 75.88 310 SER A CA 1
ATOM 2481 C C . SER A 1 310 ? -23.127 8.933 31.127 1.00 75.88 310 SER A C 1
ATOM 2483 O O . SER A 1 310 ? -23.614 8.830 32.254 1.00 75.88 310 SER A O 1
ATOM 2485 N N . SER A 1 311 ? -22.572 7.895 30.489 1.00 65.12 311 SER A N 1
ATOM 2486 C CA . SER A 1 311 ? -22.305 6.604 31.126 1.00 65.12 311 SER A CA 1
ATOM 2487 C C . SER A 1 311 ? -21.088 6.707 32.045 1.00 65.12 311 SER A C 1
ATOM 2489 O O . SER A 1 311 ? -19.970 6.887 31.562 1.00 65.12 311 SER A O 1
ATOM 2491 N N . ALA A 1 312 ? -21.341 6.593 33.352 1.00 49.62 312 ALA A N 1
ATOM 2492 C CA . ALA A 1 312 ? -20.339 6.325 34.382 1.00 49.62 312 ALA A CA 1
ATOM 2493 C C . ALA A 1 312 ? -19.863 4.865 34.342 1.00 49.62 312 ALA A C 1
ATOM 2495 O O . ALA A 1 312 ? -20.690 3.991 33.986 1.00 49.62 312 ALA A O 1
#

pLDDT: mean 85.6, std 16.39, range [33.81, 98.44]

Organism: Punica granatum (NCBI:txid22663)

Foldseek 3Di:
DDPPPDDPCLPPVDDDDAFFPDDDPQVQDDDPVVPDPGDDDDDVVRVLVCLVVVPVSYDNDDCVDDVVVVSVVVCVQPVDDLVVLLVVLVVLLVVDDDDDDDDDPVPADPLLVLLVVLLVVLVVLVLVVVLCQQAPCLVLLLVQLVVCLPVDSSSVSQNSQCVVCVGQFDPVPQRQGSHFLVSAHWDFQQQPGPDDPPDRGTIGGPGDDRHRQPSRQQEPSPDDPVNVVVQLVPDDPVVNCVNVDPFKGKDFPVVVVVVVCSVPSPDDDPDPPPPPDDPDRMDIDGNCRVSVVSVVSSVVSNVSSVVRDPPD

Sequence (312 aa):
TINSGTYINNEFSEVYLVTTLDPIPLEAFTLQESEVSAVKYLHYNQYRSLLAKEDPEYVPYDVDGQYGQLFGIIEQRYKESTVARCLALQKQIQRYASVTLNPELTGLSEGDRKALVLIIKAARVMDEIFHQQVWYSNPALRAWLKEHAATSELDQLKWVYYSINKSPWSCLDENEAFLTTADSAVKFLSQCSKPVTGWKGLEYKAAFPKLKPPGANFYPPDMDKMEFDLWKRGLPKDQQEEVTGFFNVIKRQSDLSIETSMTNLGVENHDNDNVAGSATDLYAVPYCEEYKSSLMKAAELLHEAGNLTSSA